Protein AF-A0A3A2ZW40-F1 (afdb_monomer)

Structure (mmCIF, N/CA/C/O backbone):
data_AF-A0A3A2ZW40-F1
#
_entry.id   AF-A0A3A2ZW40-F1
#
loop_
_atom_site.group_PDB
_atom_site.id
_atom_site.type_symbol
_atom_site.label_atom_id
_atom_site.label_alt_id
_atom_site.label_comp_id
_atom_site.label_asym_id
_atom_site.label_entity_id
_atom_site.label_seq_id
_atom_site.pdbx_PDB_ins_code
_atom_site.Cartn_x
_atom_site.Cartn_y
_atom_site.Cartn_z
_atom_site.occupancy
_atom_site.B_iso_or_equiv
_atom_site.auth_seq_id
_atom_site.auth_comp_id
_atom_site.auth_asym_id
_atom_site.auth_atom_id
_atom_site.pdbx_PDB_model_num
ATOM 1 N N . MET A 1 1 ? 59.736 15.607 -14.072 1.00 41.03 1 MET A N 1
ATOM 2 C CA . MET A 1 1 ? 59.940 14.327 -13.360 1.00 41.03 1 MET A CA 1
ATOM 3 C C . MET A 1 1 ? 58.619 13.573 -13.357 1.00 41.03 1 MET A C 1
ATOM 5 O O . MET A 1 1 ? 57.708 13.949 -12.635 1.00 41.03 1 MET A O 1
ATOM 9 N N . HIS A 1 2 ? 58.480 12.599 -14.256 1.00 36.25 2 HIS A N 1
ATOM 10 C CA . HIS A 1 2 ? 57.314 11.717 -14.344 1.00 36.25 2 HIS A CA 1
ATOM 11 C C . HIS A 1 2 ? 57.464 10.541 -13.377 1.00 36.25 2 HIS A C 1
ATOM 13 O O . HIS A 1 2 ? 58.554 9.970 -13.321 1.00 36.25 2 HIS A O 1
ATOM 19 N N . PRO A 1 3 ? 56.380 10.076 -12.740 1.00 45.00 3 PRO A N 1
ATOM 20 C CA . PRO A 1 3 ? 56.275 8.694 -12.322 1.00 45.00 3 PRO A CA 1
ATOM 21 C C . PRO A 1 3 ? 55.362 7.935 -13.291 1.00 45.00 3 PRO A C 1
ATOM 23 O O . PRO A 1 3 ? 54.144 8.107 -13.314 1.00 45.00 3 PRO A O 1
ATOM 26 N N . SER A 1 4 ? 55.991 7.084 -14.100 1.00 37.75 4 SER A N 1
ATOM 27 C CA . SER A 1 4 ? 55.352 5.987 -14.821 1.00 37.75 4 SER A CA 1
ATOM 28 C C . SER A 1 4 ? 54.849 4.945 -13.826 1.00 37.75 4 SER A C 1
ATOM 30 O O . SER A 1 4 ? 55.646 4.365 -13.091 1.00 37.75 4 SER A O 1
ATOM 32 N N . VAL A 1 5 ? 53.551 4.644 -13.850 1.00 39.28 5 VAL A N 1
ATOM 33 C CA . VAL A 1 5 ? 52.989 3.469 -13.175 1.00 39.28 5 VAL A CA 1
ATOM 34 C C . VAL A 1 5 ? 52.477 2.513 -14.247 1.00 39.28 5 VAL A C 1
ATOM 36 O O . VAL A 1 5 ? 51.558 2.822 -15.003 1.00 39.28 5 VAL A O 1
ATOM 39 N N . ARG A 1 6 ? 53.149 1.362 -14.342 1.00 35.66 6 ARG A N 1
ATOM 40 C CA . ARG A 1 6 ? 52.836 0.249 -15.243 1.00 35.66 6 ARG A CA 1
ATOM 41 C C . ARG A 1 6 ? 51.472 -0.345 -14.886 1.00 35.66 6 ARG A C 1
ATOM 43 O O . ARG A 1 6 ? 51.267 -0.787 -13.760 1.00 35.66 6 ARG A O 1
ATOM 50 N N . LEU A 1 7 ? 50.583 -0.422 -15.872 1.00 34.53 7 LEU A N 1
ATOM 51 C CA . LEU A 1 7 ? 49.372 -1.236 -15.822 1.00 34.53 7 LEU A CA 1
ATOM 52 C C . LEU A 1 7 ? 49.741 -2.697 -16.115 1.00 34.53 7 LEU A C 1
ATOM 54 O O . LEU A 1 7 ? 50.130 -3.034 -17.232 1.00 34.53 7 LEU A O 1
ATOM 58 N N . LEU A 1 8 ? 49.616 -3.558 -15.106 1.00 34.00 8 LEU A N 1
ATOM 59 C CA . LEU A 1 8 ? 49.579 -5.011 -15.270 1.00 34.00 8 LEU A CA 1
ATOM 60 C C . LEU A 1 8 ? 48.228 -5.388 -15.891 1.00 34.00 8 LEU A C 1
ATOM 62 O O . LEU A 1 8 ? 47.189 -5.290 -15.240 1.00 34.00 8 LEU A O 1
ATOM 66 N N . ARG A 1 9 ? 48.243 -5.808 -17.160 1.00 32.31 9 ARG A N 1
ATOM 67 C CA . ARG A 1 9 ? 47.135 -6.550 -17.771 1.00 32.31 9 ARG A CA 1
ATOM 68 C C . ARG A 1 9 ? 47.087 -7.936 -17.131 1.00 32.31 9 ARG A C 1
ATOM 70 O O . ARG A 1 9 ? 48.047 -8.691 -17.242 1.00 32.31 9 ARG A O 1
ATOM 77 N N . GLN A 1 10 ? 45.986 -8.251 -16.462 1.00 36.38 10 GLN A N 1
ATOM 78 C CA . GLN A 1 10 ? 45.625 -9.622 -16.120 1.00 36.38 10 GLN A CA 1
ATOM 79 C C . GLN A 1 10 ? 44.611 -10.099 -17.158 1.00 36.38 10 GLN A C 1
ATOM 81 O O . GLN A 1 10 ? 43.457 -9.674 -17.150 1.00 36.38 10 GLN A O 1
ATOM 86 N N . ASP A 1 11 ? 45.073 -10.952 -18.066 1.00 34.53 11 ASP A N 1
ATOM 87 C CA . ASP A 1 11 ? 44.217 -11.754 -18.931 1.00 34.53 11 ASP A CA 1
ATOM 88 C C . ASP A 1 11 ? 43.610 -12.882 -18.083 1.00 34.53 11 ASP A C 1
ATOM 90 O O . ASP A 1 11 ? 44.325 -13.736 -17.559 1.00 34.53 11 ASP A O 1
ATOM 94 N N . LEU A 1 12 ? 42.285 -12.881 -17.923 1.00 35.06 12 LEU A N 1
ATOM 95 C CA . LEU A 1 12 ? 41.530 -13.986 -17.330 1.00 35.06 12 LEU A CA 1
ATOM 96 C C . LEU A 1 12 ? 40.594 -14.574 -18.388 1.00 35.06 12 LEU A C 1
ATOM 98 O O . LEU A 1 12 ? 39.403 -14.277 -18.437 1.00 35.06 12 LEU A O 1
ATOM 102 N N . SER A 1 13 ? 41.155 -15.425 -19.241 1.00 35.44 13 SER A N 1
ATOM 103 C CA . SER A 1 13 ? 40.424 -16.343 -20.112 1.00 35.44 13 SER A CA 1
ATOM 104 C C . SER A 1 13 ? 40.619 -17.772 -19.606 1.00 35.44 13 SER A C 1
ATOM 106 O O . SER A 1 13 ? 41.569 -18.447 -19.979 1.00 35.44 13 SER A O 1
ATOM 108 N N . SER A 1 14 ? 39.725 -18.252 -18.737 1.00 33.75 14 SER A N 1
ATOM 109 C CA . SER A 1 14 ? 39.569 -19.694 -18.494 1.00 33.75 14 SER A CA 1
ATOM 110 C C . SER A 1 14 ? 38.303 -19.986 -17.684 1.00 33.75 14 SER A C 1
ATOM 112 O O . SER A 1 14 ? 38.329 -20.066 -16.458 1.00 33.75 14 SER A O 1
ATOM 114 N N . ILE A 1 15 ? 37.163 -20.123 -18.364 1.00 36.34 15 ILE A N 1
ATOM 115 C CA . ILE A 1 15 ? 35.952 -20.705 -17.772 1.00 36.34 15 ILE A CA 1
ATOM 116 C C . ILE A 1 15 ? 36.026 -22.212 -18.038 1.00 36.34 15 ILE A C 1
ATOM 118 O O . ILE A 1 15 ? 35.633 -22.688 -19.101 1.00 36.34 15 ILE A O 1
ATOM 122 N N . TYR A 1 16 ? 36.585 -22.961 -17.086 1.00 34.81 16 TYR A N 1
ATOM 123 C CA . TYR A 1 16 ? 36.518 -24.423 -17.064 1.00 34.81 16 TYR A CA 1
ATOM 124 C C . TYR A 1 16 ? 35.172 -24.852 -16.472 1.00 34.81 16 TYR A C 1
ATOM 126 O O . TYR A 1 16 ? 34.934 -24.722 -15.273 1.00 34.81 16 TYR A O 1
ATOM 134 N N . PHE A 1 17 ? 34.293 -25.387 -17.316 1.00 35.34 17 PHE A N 1
ATOM 135 C CA . PHE A 1 17 ? 33.107 -26.122 -16.882 1.00 35.34 17 PHE A CA 1
ATOM 136 C C . PHE A 1 17 ? 33.516 -27.544 -16.439 1.00 35.34 17 PHE A C 1
ATOM 138 O O . PHE A 1 17 ? 34.239 -28.218 -17.181 1.00 35.34 17 PHE A O 1
ATOM 145 N N . PRO A 1 18 ? 33.081 -28.039 -15.264 1.00 37.31 18 PRO A N 1
ATOM 146 C CA . PRO A 1 18 ? 33.372 -29.404 -14.838 1.00 37.31 18 PRO A CA 1
ATOM 147 C C . PRO A 1 18 ? 32.591 -30.414 -15.692 1.00 37.31 18 PRO A C 1
ATOM 149 O O . PRO A 1 18 ? 31.374 -30.323 -15.845 1.00 37.31 18 PRO A O 1
ATOM 152 N N . ARG A 1 19 ? 33.321 -31.382 -16.257 1.00 39.56 19 ARG A N 1
ATOM 153 C CA . ARG A 1 19 ? 32.788 -32.478 -17.073 1.00 39.56 19 ARG A CA 1
ATOM 154 C C . ARG A 1 19 ? 31.912 -33.409 -16.231 1.00 39.56 19 ARG A C 1
ATOM 156 O O . ARG A 1 19 ? 32.302 -33.836 -15.146 1.00 39.56 19 ARG A O 1
ATOM 163 N N . SER A 1 20 ? 30.749 -33.735 -16.783 1.00 40.72 20 SER A N 1
ATOM 164 C CA . SER A 1 20 ? 29.784 -34.710 -16.285 1.00 40.72 20 SER A CA 1
ATOM 165 C C . SER A 1 20 ? 30.378 -36.116 -16.150 1.00 40.72 20 SER A C 1
ATOM 167 O O . SER A 1 20 ? 31.214 -36.549 -16.945 1.00 40.72 20 SER A O 1
ATOM 169 N N . SER A 1 21 ? 29.893 -36.824 -15.137 1.00 41.84 21 SER A N 1
ATOM 170 C CA . SER A 1 21 ? 30.204 -38.200 -14.769 1.00 41.84 21 SER A CA 1
ATOM 171 C C . SER A 1 21 ? 30.037 -39.201 -15.918 1.00 41.84 21 SER A C 1
ATOM 173 O O . SER A 1 21 ? 29.043 -39.220 -16.639 1.00 41.84 21 SER A O 1
ATOM 175 N N . ILE A 1 22 ? 31.024 -40.088 -16.036 1.00 38.53 22 ILE A N 1
ATOM 176 C CA . ILE A 1 22 ? 31.015 -41.272 -16.896 1.00 38.53 22 ILE A CA 1
ATOM 177 C C . ILE A 1 22 ? 29.916 -42.222 -16.399 1.00 38.53 22 ILE A C 1
ATOM 179 O O . ILE A 1 22 ? 30.051 -42.853 -15.349 1.00 38.53 22 ILE A O 1
ATOM 183 N N . ALA A 1 23 ? 28.827 -42.335 -17.157 1.00 39.03 23 ALA A N 1
ATOM 184 C CA . ALA A 1 23 ? 27.853 -43.403 -16.987 1.00 39.03 23 ALA A CA 1
ATOM 185 C C . ALA A 1 23 ? 28.506 -44.734 -17.397 1.00 39.03 23 ALA A C 1
ATOM 187 O O . ALA A 1 23 ? 28.838 -44.949 -18.563 1.00 39.03 23 ALA A O 1
ATOM 188 N N . ARG A 1 24 ? 28.710 -45.639 -16.432 1.00 41.88 24 ARG A N 1
ATOM 189 C CA . ARG A 1 24 ? 29.075 -47.034 -16.712 1.00 41.88 24 ARG A CA 1
ATOM 190 C C . ARG A 1 24 ? 27.905 -47.711 -17.423 1.00 41.88 24 ARG A C 1
ATOM 192 O O . ARG A 1 24 ? 26.913 -48.054 -16.788 1.00 41.88 24 ARG A O 1
ATOM 199 N N . GLN A 1 25 ? 28.040 -47.946 -18.723 1.00 43.22 25 GLN A N 1
ATOM 200 C CA . GLN A 1 25 ? 27.204 -48.905 -19.440 1.00 43.22 25 GLN A CA 1
ATOM 201 C C . GLN A 1 25 ? 27.558 -50.319 -18.958 1.00 43.22 25 GLN A C 1
ATOM 203 O O . GLN A 1 25 ? 28.585 -50.884 -19.333 1.00 43.22 25 GLN A O 1
ATOM 208 N N . VAL A 1 26 ? 26.715 -50.886 -18.095 1.00 38.78 26 VAL A N 1
ATOM 209 C CA . VAL A 1 26 ? 26.752 -52.313 -17.762 1.00 38.78 26 VAL A CA 1
ATOM 210 C C . VAL A 1 26 ? 26.036 -53.061 -18.882 1.00 38.78 26 VAL A C 1
ATOM 212 O O . VAL A 1 26 ? 24.848 -52.856 -19.120 1.00 38.78 26 VAL A O 1
ATOM 215 N N . ARG A 1 27 ? 26.778 -53.912 -19.593 1.00 34.31 27 ARG A N 1
ATOM 216 C CA . ARG A 1 27 ? 26.236 -54.816 -20.609 1.00 34.31 27 ARG A CA 1
ATOM 217 C C . ARG A 1 27 ? 25.371 -55.877 -19.920 1.00 34.31 27 ARG A C 1
ATOM 219 O O . ARG A 1 27 ? 25.880 -56.654 -19.116 1.00 34.31 27 ARG A O 1
ATOM 226 N N . TYR A 1 28 ? 24.082 -55.915 -20.244 1.00 36.91 28 TYR A N 1
ATOM 227 C CA . TYR A 1 28 ? 23.180 -57.002 -19.873 1.00 36.91 28 TYR A CA 1
ATOM 228 C C . TYR A 1 28 ? 23.342 -58.137 -20.878 1.00 36.91 28 TYR A C 1
ATOM 230 O O . TYR A 1 28 ? 22.881 -58.016 -22.002 1.00 36.91 28 TYR A O 1
ATOM 238 N N . ASN A 1 29 ? 24.001 -59.220 -20.474 1.00 40.84 29 ASN A N 1
ATOM 239 C CA . ASN A 1 29 ? 23.910 -60.517 -21.141 1.00 40.84 29 ASN A CA 1
ATOM 240 C C . ASN A 1 29 ? 24.104 -61.620 -20.092 1.00 40.84 29 ASN A C 1
ATOM 242 O O . ASN A 1 29 ? 25.195 -62.148 -19.909 1.00 40.84 29 ASN A O 1
ATOM 246 N N . SER A 1 30 ? 23.034 -61.929 -19.359 1.00 38.06 30 SER A N 1
ATOM 247 C CA . SER A 1 30 ? 22.824 -63.232 -18.720 1.00 38.06 30 SER A CA 1
ATOM 248 C C . SER A 1 30 ? 21.333 -63.365 -18.418 1.00 38.06 30 SER A C 1
ATOM 250 O O . SER A 1 30 ? 20.756 -62.444 -17.843 1.00 38.06 30 SER A O 1
ATOM 252 N N . SER A 1 31 ? 20.726 -64.483 -18.799 1.00 53.97 31 SER A N 1
ATOM 253 C CA . SER A 1 31 ? 19.279 -64.748 -18.778 1.00 53.97 31 SER A CA 1
ATOM 254 C C . SER A 1 31 ? 18.607 -64.760 -17.396 1.00 53.97 31 SER A C 1
ATOM 256 O O . SER A 1 31 ? 17.384 -64.777 -17.338 1.00 53.97 31 SER A O 1
ATOM 258 N N . ASP A 1 32 ? 19.363 -64.671 -16.299 1.00 56.59 32 ASP A N 1
ATOM 259 C CA . ASP A 1 32 ? 18.822 -64.624 -14.935 1.00 56.59 32 ASP A CA 1
ATOM 260 C C . ASP A 1 32 ? 18.970 -63.229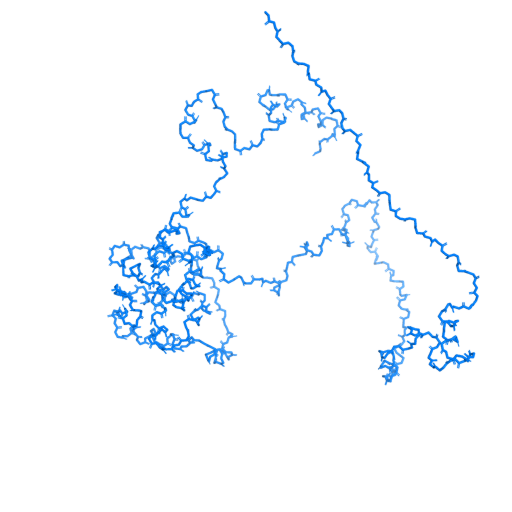 -14.309 1.00 56.59 32 ASP A C 1
ATOM 262 O O . ASP A 1 32 ? 20.085 -62.755 -14.054 1.00 56.59 32 ASP A O 1
ATOM 266 N N . LYS A 1 33 ? 17.833 -62.578 -14.026 1.00 68.69 33 LYS A N 1
ATOM 267 C CA . LYS A 1 33 ? 17.758 -61.232 -13.435 1.00 68.69 33 LYS A CA 1
ATOM 268 C C . LYS A 1 33 ? 18.340 -61.240 -12.012 1.00 68.69 33 LYS A C 1
ATOM 270 O O . LYS A 1 33 ? 18.032 -62.111 -11.203 1.00 68.69 33 LYS A O 1
ATOM 275 N N . PHE A 1 34 ? 19.162 -60.240 -11.679 1.00 70.56 34 PHE A N 1
ATOM 276 C CA . PHE A 1 34 ? 19.804 -60.070 -10.361 1.00 70.56 34 PHE A CA 1
ATOM 277 C C . PHE A 1 34 ? 18.825 -60.201 -9.176 1.00 70.56 34 PHE A C 1
ATOM 279 O O . PHE A 1 34 ? 19.172 -60.780 -8.145 1.00 70.56 34 PHE A O 1
ATOM 286 N N . SER A 1 35 ? 17.588 -59.731 -9.351 1.00 70.81 35 SER A N 1
ATOM 287 C CA . SER A 1 35 ? 16.503 -59.842 -8.372 1.00 70.81 35 SER A CA 1
ATOM 288 C C . SER A 1 35 ? 16.163 -61.289 -7.999 1.00 70.81 35 SER A C 1
ATOM 290 O O . SER A 1 35 ? 15.940 -61.568 -6.823 1.00 70.81 35 SER A O 1
ATOM 292 N N . GLU A 1 36 ? 16.191 -62.233 -8.945 1.00 73.69 36 GLU A N 1
ATOM 293 C CA . GLU A 1 36 ? 15.908 -63.645 -8.661 1.00 73.69 36 GLU A CA 1
ATOM 294 C C . GLU A 1 36 ? 17.045 -64.315 -7.883 1.00 73.69 36 GLU A C 1
ATOM 296 O O . GLU A 1 36 ? 16.785 -65.078 -6.952 1.00 73.69 36 GLU A O 1
ATOM 301 N N . ARG A 1 37 ? 18.308 -63.977 -8.186 1.00 75.88 37 ARG A N 1
ATOM 302 C CA . ARG A 1 37 ? 19.468 -64.516 -7.450 1.00 75.88 37 ARG A CA 1
ATOM 303 C C . ARG A 1 37 ? 19.464 -64.078 -5.990 1.00 75.88 37 ARG A C 1
ATOM 305 O O . ARG A 1 37 ? 19.679 -64.899 -5.102 1.00 75.88 37 ARG A O 1
ATOM 312 N N . VAL A 1 38 ? 19.201 -62.794 -5.736 1.00 75.69 38 VAL A N 1
ATOM 313 C CA . VAL A 1 38 ? 19.087 -62.267 -4.367 1.00 75.69 38 VAL A CA 1
ATOM 314 C C . VAL A 1 38 ? 17.931 -62.942 -3.636 1.00 75.69 38 VAL A C 1
ATOM 316 O O . VAL A 1 38 ? 18.069 -63.314 -2.475 1.00 75.69 38 VAL A O 1
ATOM 319 N N . ARG A 1 39 ? 16.813 -63.173 -4.324 1.00 76.00 39 ARG A N 1
ATOM 320 C CA . ARG A 1 39 ? 15.625 -63.775 -3.729 1.00 76.00 39 ARG A CA 1
ATOM 321 C C . ARG A 1 39 ? 15.795 -65.255 -3.378 1.00 76.00 39 ARG A C 1
ATOM 323 O O . ARG A 1 39 ? 15.426 -65.637 -2.271 1.00 76.00 39 ARG A O 1
ATOM 330 N N . ARG A 1 40 ? 16.386 -66.070 -4.260 1.00 82.69 40 ARG A N 1
ATOM 331 C CA . ARG A 1 40 ? 16.739 -67.470 -3.944 1.00 82.69 40 ARG A CA 1
ATOM 332 C C . ARG A 1 40 ? 17.701 -67.534 -2.762 1.00 82.69 40 ARG A C 1
ATOM 334 O O . ARG A 1 40 ? 17.542 -68.364 -1.878 1.00 82.69 40 ARG A O 1
ATOM 341 N N . ARG A 1 41 ? 18.653 -66.595 -2.697 1.00 80.00 41 ARG A N 1
ATOM 342 C CA . ARG A 1 41 ? 19.614 -66.502 -1.592 1.00 80.00 41 ARG A CA 1
ATOM 343 C C . ARG A 1 41 ? 18.970 -66.102 -0.263 1.00 80.00 41 ARG A C 1
ATOM 345 O O . ARG A 1 41 ? 19.388 -66.609 0.768 1.00 80.00 41 ARG A O 1
ATOM 352 N N . LEU A 1 42 ? 17.970 -65.220 -0.283 1.00 78.75 42 LEU A N 1
ATOM 353 C CA . LEU A 1 42 ? 17.258 -64.783 0.922 1.00 78.75 42 LEU A CA 1
ATOM 354 C C . LEU A 1 42 ? 16.379 -65.896 1.515 1.00 78.75 42 LEU A C 1
ATOM 356 O O . LEU A 1 42 ? 16.251 -65.995 2.729 1.00 78.75 42 LEU A O 1
ATOM 360 N N . TRP A 1 43 ? 15.784 -66.724 0.652 1.00 74.38 43 TRP A N 1
ATOM 361 C CA . TRP A 1 43 ? 14.843 -67.784 1.037 1.00 74.38 43 TRP A CA 1
ATOM 362 C C . TRP A 1 43 ? 15.441 -69.196 1.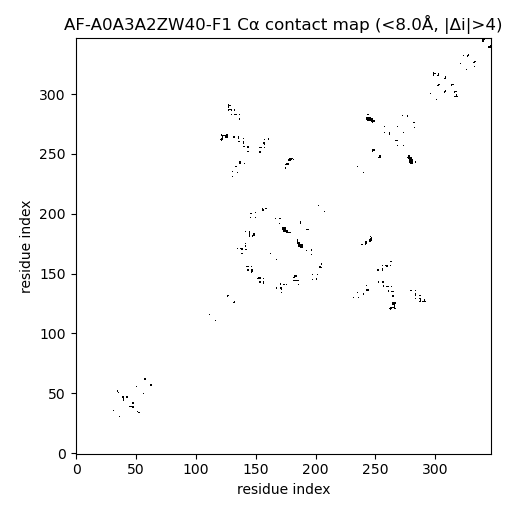040 1.00 74.38 43 TRP A C 1
ATOM 364 O O . TRP A 1 43 ? 14.741 -70.147 1.377 1.00 74.38 43 TRP A O 1
ATOM 374 N N . GLY A 1 44 ? 16.701 -69.355 0.632 1.00 75.88 44 GLY A N 1
ATOM 375 C CA . GLY A 1 44 ? 17.411 -70.639 0.608 1.00 75.88 44 GLY A CA 1
ATOM 376 C C . GLY A 1 44 ? 16.787 -71.715 -0.290 1.00 75.88 44 GLY A C 1
ATOM 377 O O . GLY A 1 44 ? 17.118 -72.886 -0.144 1.00 75.88 44 GLY A O 1
ATOM 378 N N . THR A 1 45 ? 15.876 -71.342 -1.191 1.00 77.44 45 THR A N 1
ATOM 379 C CA . THR A 1 45 ? 15.107 -72.253 -2.053 1.00 77.44 45 THR A CA 1
ATOM 380 C C . THR A 1 45 ? 15.083 -71.730 -3.487 1.00 77.44 45 THR A C 1
ATOM 382 O O . THR A 1 45 ? 15.080 -70.517 -3.714 1.00 77.44 45 THR A O 1
ATOM 385 N N . ASP A 1 46 ? 15.054 -72.635 -4.471 1.00 73.62 46 ASP A N 1
ATOM 386 C CA . ASP A 1 46 ? 15.061 -72.263 -5.895 1.00 73.62 46 ASP A CA 1
ATOM 387 C C . ASP A 1 46 ? 13.751 -71.605 -6.357 1.00 73.62 46 ASP A C 1
ATOM 389 O O . ASP A 1 46 ? 13.756 -70.802 -7.296 1.00 73.62 46 ASP A O 1
ATOM 393 N N . ASN A 1 47 ? 12.652 -71.875 -5.643 1.00 76.81 47 ASN A N 1
ATOM 394 C CA . ASN A 1 47 ? 11.334 -71.275 -5.850 1.00 76.81 47 ASN A CA 1
ATOM 395 C C . ASN A 1 47 ? 10.872 -70.516 -4.588 1.00 76.81 47 ASN A C 1
ATOM 397 O O . ASN A 1 47 ? 10.059 -71.019 -3.811 1.00 76.81 47 ASN A O 1
ATOM 401 N N . PRO A 1 48 ? 11.392 -69.298 -4.356 1.00 75.44 48 PRO A N 1
ATOM 402 C CA . PRO A 1 48 ? 11.005 -68.485 -3.208 1.00 75.44 48 PRO A CA 1
ATOM 403 C C . PRO A 1 48 ? 9.523 -68.070 -3.281 1.00 75.44 48 PRO A C 1
ATOM 405 O O . PRO A 1 48 ? 9.058 -67.709 -4.366 1.00 75.44 48 PRO A O 1
ATOM 408 N N . PRO A 1 49 ? 8.781 -68.021 -2.160 1.00 70.94 49 PRO A N 1
ATOM 409 C CA . PRO A 1 49 ? 7.369 -67.627 -2.150 1.00 70.94 49 PRO A CA 1
ATOM 410 C C . PRO A 1 49 ? 7.166 -66.163 -2.595 1.00 70.94 49 PRO A C 1
ATOM 412 O O . PRO A 1 49 ? 7.993 -65.298 -2.306 1.00 70.94 49 PRO A O 1
ATOM 415 N N . GLY A 1 50 ? 6.077 -65.887 -3.327 1.00 65.75 50 GLY A N 1
ATOM 416 C CA . GLY A 1 50 ? 5.714 -64.557 -3.854 1.00 65.75 50 GLY A CA 1
ATOM 417 C C . GLY A 1 50 ? 5.836 -64.416 -5.381 1.00 65.75 50 GLY A C 1
ATOM 418 O O . GLY A 1 50 ? 6.253 -65.336 -6.082 1.00 65.75 50 GLY A O 1
ATOM 419 N N . LEU A 1 51 ? 5.513 -63.249 -5.936 1.00 68.06 51 LEU A N 1
ATOM 420 C CA . LEU A 1 51 ? 5.551 -63.020 -7.386 1.00 68.06 51 LEU A CA 1
ATOM 421 C C . LEU A 1 51 ? 6.975 -62.730 -7.882 1.00 68.06 51 LEU A C 1
ATOM 423 O O . LEU A 1 51 ? 7.627 -61.890 -7.274 1.00 68.06 51 LEU A O 1
ATOM 427 N N . LYS A 1 52 ? 7.470 -63.402 -8.938 1.00 67.62 52 LYS A N 1
ATOM 428 C CA . LYS A 1 52 ? 8.885 -63.355 -9.400 1.00 67.62 52 LYS A CA 1
ATOM 429 C C . LYS A 1 52 ? 9.475 -61.944 -9.543 1.00 67.62 52 LYS A C 1
ATOM 431 O O . LYS A 1 52 ? 10.657 -61.758 -9.262 1.00 67.62 52 LYS A O 1
ATOM 436 N N . ASP A 1 53 ? 8.654 -60.957 -9.889 1.00 67.69 53 ASP A N 1
ATOM 437 C CA . ASP A 1 53 ? 9.031 -59.547 -9.930 1.00 67.69 53 ASP A CA 1
ATOM 438 C C . ASP A 1 53 ? 8.235 -58.748 -8.875 1.00 67.69 53 ASP A C 1
ATOM 440 O O . ASP A 1 53 ? 7.004 -58.715 -8.958 1.00 67.69 53 ASP A O 1
ATOM 444 N N . PRO A 1 54 ? 8.887 -58.107 -7.885 1.00 59.28 54 PRO A N 1
ATOM 445 C CA . PRO A 1 54 ? 8.201 -57.299 -6.874 1.00 59.28 54 PRO A CA 1
ATOM 446 C C . PRO A 1 54 ? 7.513 -56.045 -7.441 1.00 59.28 54 PRO A C 1
ATOM 448 O O . PRO A 1 54 ? 6.701 -55.448 -6.738 1.00 59.28 54 PRO A O 1
ATOM 451 N N . TYR A 1 55 ? 7.789 -55.666 -8.694 1.00 57.25 55 TYR A N 1
ATOM 452 C CA . TYR A 1 55 ? 7.132 -54.550 -9.385 1.00 57.25 55 TYR A CA 1
ATOM 453 C C . TYR A 1 55 ? 6.406 -54.965 -10.673 1.00 57.25 55 TYR A C 1
ATOM 455 O O . TYR A 1 55 ? 5.731 -54.140 -11.278 1.00 57.25 55 TYR A O 1
ATOM 463 N N . GLY A 1 56 ? 6.523 -56.229 -11.088 1.00 57.62 56 GLY A N 1
ATOM 464 C CA . GLY A 1 56 ? 5.963 -56.749 -12.344 1.00 57.62 56 GLY A CA 1
ATOM 465 C C . GLY A 1 56 ? 4.675 -57.557 -12.178 1.00 57.62 56 GLY A C 1
ATOM 466 O O . GLY A 1 56 ? 4.342 -58.365 -13.041 1.00 57.62 56 GLY A O 1
ATOM 467 N N . GLY A 1 57 ? 3.984 -57.409 -11.050 1.00 61.47 57 GLY A N 1
ATOM 468 C CA . GLY A 1 57 ? 2.672 -58.011 -10.834 1.00 61.47 57 GLY A CA 1
ATOM 469 C C . GLY A 1 57 ? 1.537 -57.102 -11.212 1.00 61.47 57 GLY A C 1
ATOM 470 O O . GLY A 1 57 ? 1.675 -55.888 -11.091 1.00 61.47 57 GLY A O 1
ATOM 471 N N . GLN A 1 58 ? 0.401 -57.708 -11.567 1.00 60.72 58 GLN A N 1
ATOM 472 C CA . GLN A 1 58 ? -0.835 -56.961 -11.737 1.00 60.72 58 GLN A CA 1
ATOM 473 C C . GLN A 1 58 ? -1.089 -56.115 -10.492 1.00 60.72 58 GLN A C 1
ATOM 475 O O . GLN A 1 58 ? -1.294 -56.643 -9.388 1.00 60.72 58 GLN A O 1
ATOM 480 N N . GLY A 1 59 ? -1.004 -54.798 -10.669 1.00 59.16 59 GLY A N 1
ATOM 481 C CA . GLY A 1 59 ? -1.149 -53.844 -9.582 1.00 59.16 59 GLY A CA 1
ATOM 482 C C . GLY A 1 59 ? -2.529 -53.976 -8.942 1.00 59.16 59 GLY A C 1
ATOM 483 O O . GLY A 1 59 ? -3.484 -54.448 -9.560 1.00 59.16 59 GLY A O 1
ATOM 484 N N . VAL A 1 60 ? -2.680 -53.517 -7.699 1.00 60.62 60 VAL A N 1
ATOM 485 C CA . VAL A 1 60 ? -3.995 -53.476 -7.024 1.00 60.62 60 VAL A CA 1
ATOM 486 C C . VAL A 1 60 ? -5.040 -52.735 -7.877 1.00 60.62 60 VAL A C 1
ATOM 488 O O . VAL A 1 60 ? -6.215 -53.090 -7.848 1.00 60.62 60 VAL A O 1
ATOM 491 N N . LEU A 1 61 ? -4.606 -51.759 -8.685 1.00 57.81 61 LEU A N 1
ATOM 492 C CA . LEU A 1 61 ? -5.429 -51.073 -9.686 1.00 57.81 61 LEU A CA 1
ATOM 493 C C . LEU A 1 61 ? -5.914 -52.005 -10.809 1.00 57.81 61 LEU A C 1
ATOM 495 O O . LEU A 1 61 ? -7.098 -52.024 -11.123 1.00 57.81 61 LEU A O 1
ATOM 499 N N . GLU A 1 62 ? -5.018 -52.814 -11.366 1.00 61.22 62 GLU A N 1
ATOM 500 C CA . GLU A 1 62 ? -5.286 -53.727 -12.482 1.00 61.22 62 GLU A CA 1
ATOM 501 C C . GLU A 1 62 ? -6.244 -54.856 -12.068 1.00 61.22 62 GLU A C 1
ATOM 503 O O . GLU A 1 62 ? -7.159 -55.223 -12.805 1.00 61.22 62 GLU A O 1
ATOM 508 N N . ARG A 1 63 ? -6.129 -55.329 -10.818 1.00 64.06 63 ARG A N 1
ATOM 509 C CA . ARG A 1 63 ? -7.077 -56.284 -10.216 1.00 64.06 63 ARG A CA 1
ATOM 510 C C . ARG A 1 63 ? -8.464 -55.673 -9.973 1.00 64.06 63 ARG A C 1
ATOM 512 O O . ARG A 1 63 ? -9.475 -56.367 -10.000 1.00 64.06 63 ARG A O 1
ATOM 519 N N . ARG A 1 64 ? -8.518 -54.361 -9.730 1.00 61.38 64 ARG A N 1
ATOM 520 C CA . ARG A 1 64 ? -9.767 -53.610 -9.533 1.00 61.38 64 ARG A CA 1
ATOM 521 C C . ARG A 1 64 ? -10.467 -53.295 -10.857 1.00 61.38 64 ARG A C 1
ATOM 523 O O . ARG A 1 64 ? -11.680 -53.104 -10.860 1.00 61.38 64 ARG A O 1
ATOM 530 N N . TRP A 1 65 ? -9.718 -53.260 -11.957 1.00 55.53 65 TRP A N 1
ATOM 531 C CA . TRP A 1 65 ? -10.249 -53.073 -13.307 1.00 55.53 65 TRP A CA 1
ATOM 532 C C . TRP A 1 65 ? -10.649 -54.382 -13.989 1.00 55.53 65 TRP A C 1
ATOM 534 O O . TRP A 1 65 ? -11.665 -54.394 -14.667 1.00 55.53 65 TRP A O 1
ATOM 544 N N . SER A 1 66 ? -9.962 -55.494 -13.720 1.00 57.88 66 SER A N 1
ATOM 545 C CA . SER A 1 66 ? -10.347 -56.829 -14.221 1.00 57.88 66 SER A CA 1
ATOM 546 C C . SER A 1 66 ? -11.610 -57.411 -13.567 1.00 57.88 66 SER A C 1
ATOM 548 O O . SER A 1 66 ? -12.242 -58.293 -14.136 1.00 57.88 66 SER A O 1
ATOM 550 N N . GLY A 1 67 ? -12.002 -56.917 -12.385 1.00 51.28 67 GLY A N 1
ATOM 551 C CA . GLY A 1 67 ? -13.254 -57.286 -11.708 1.00 51.28 67 GLY A CA 1
ATOM 552 C C . GLY A 1 67 ? -14.476 -56.452 -12.112 1.00 51.28 67 GLY A C 1
ATOM 553 O O . GLY A 1 67 ? -15.584 -56.740 -11.659 1.00 51.28 67 GLY A O 1
ATOM 554 N N . ARG A 1 68 ? -14.304 -55.414 -12.944 1.00 46.09 68 ARG A N 1
ATOM 555 C CA . ARG A 1 68 ? -15.430 -54.811 -13.660 1.00 46.09 68 ARG A CA 1
ATOM 556 C C . ARG A 1 68 ? -15.694 -55.709 -14.854 1.00 46.09 68 ARG A C 1
ATOM 558 O O . ARG A 1 68 ? -14.826 -55.850 -15.706 1.00 46.09 68 ARG A O 1
ATOM 565 N N . GLN A 1 69 ? -16.870 -56.333 -14.851 1.00 43.88 69 GLN A N 1
ATOM 566 C CA . GLN A 1 69 ? -17.442 -56.999 -16.015 1.00 43.88 69 GLN A CA 1
ATOM 567 C C . GLN A 1 69 ? -17.091 -56.202 -17.268 1.00 43.88 69 GLN A C 1
ATOM 569 O O . GLN A 1 69 ? -17.259 -54.978 -17.281 1.00 43.88 69 GLN A O 1
ATOM 574 N N . GLN A 1 70 ? -16.560 -56.924 -18.256 1.00 38.88 70 GLN A N 1
ATOM 575 C CA . GLN A 1 70 ? -16.439 -56.469 -19.631 1.00 38.88 70 GLN A CA 1
ATOM 576 C C . GLN A 1 70 ? -17.675 -55.618 -19.951 1.00 38.88 70 GLN A C 1
ATOM 578 O O . GLN A 1 70 ? -18.792 -56.135 -19.845 1.00 38.88 70 GLN A O 1
ATOM 583 N N . PRO A 1 71 ? -17.523 -54.325 -20.286 1.00 40.31 71 PRO A N 1
ATOM 584 C CA . PRO A 1 71 ? -18.495 -53.737 -21.183 1.00 40.31 71 PRO A CA 1
ATOM 585 C C . PRO A 1 71 ? -18.514 -54.676 -22.388 1.00 40.31 71 PRO A C 1
ATOM 587 O O . PRO A 1 71 ? -17.441 -55.082 -22.848 1.00 40.31 71 PRO A O 1
ATOM 590 N N . GLU A 1 72 ? -19.712 -55.087 -22.806 1.00 41.91 72 GLU A N 1
ATOM 591 C CA . GLU A 1 72 ? -19.945 -55.693 -24.117 1.00 41.91 72 GLU A CA 1
ATOM 592 C C . GLU A 1 72 ? -18.974 -55.076 -25.109 1.00 41.91 72 GLU A C 1
ATOM 594 O O . GLU A 1 72 ? -18.815 -53.855 -25.072 1.00 41.91 72 GLU A O 1
ATOM 599 N N . GLU A 1 73 ? -18.294 -55.928 -25.877 1.00 39.31 73 GLU A N 1
ATOM 600 C CA . GLU A 1 73 ? -17.383 -55.576 -26.960 1.00 39.31 73 GLU A CA 1
ATOM 601 C C . GLU A 1 73 ? -17.902 -54.322 -27.671 1.00 39.31 73 GLU A C 1
ATOM 603 O O . GLU A 1 73 ? -18.709 -54.381 -28.594 1.00 39.31 73 GLU A O 1
ATOM 608 N N . ALA A 1 74 ? -17.460 -53.157 -27.195 1.00 39.22 74 ALA A N 1
ATOM 609 C CA . ALA A 1 74 ? -17.392 -51.986 -28.019 1.00 39.22 74 ALA A CA 1
ATOM 610 C C . ALA A 1 74 ? -16.330 -52.425 -28.997 1.00 39.22 74 ALA A C 1
ATOM 612 O O . ALA A 1 74 ? -15.165 -52.542 -28.609 1.00 39.22 74 ALA A O 1
ATOM 613 N N . GLU A 1 75 ? -16.787 -52.818 -30.185 1.00 41.22 75 GLU A N 1
ATOM 614 C CA . GLU A 1 75 ? -15.968 -52.901 -31.373 1.00 41.22 75 GLU A CA 1
ATOM 615 C C . GLU A 1 75 ? -14.911 -51.810 -31.210 1.00 41.22 75 GLU A C 1
ATOM 617 O O . GLU A 1 75 ? -15.227 -50.614 -31.204 1.00 41.22 75 GLU A O 1
ATOM 622 N N . GLU A 1 76 ? -13.663 -52.219 -30.962 1.00 38.28 76 GLU A N 1
ATOM 623 C CA . GLU A 1 76 ? -12.529 -51.405 -31.347 1.00 38.28 76 GLU A CA 1
ATOM 624 C C . GLU A 1 76 ? -12.685 -51.332 -32.862 1.00 38.28 76 GLU A C 1
ATOM 626 O O . GLU A 1 76 ? -12.152 -52.136 -33.621 1.00 38.28 76 GLU A O 1
ATOM 631 N N . ALA A 1 77 ? -13.555 -50.417 -33.296 1.00 40.50 77 ALA A N 1
ATOM 632 C CA . ALA A 1 77 ? -13.426 -49.793 -34.571 1.00 40.50 77 ALA A CA 1
ATOM 633 C C . ALA A 1 77 ? -12.014 -49.239 -34.503 1.00 40.50 77 ALA A C 1
ATOM 635 O O . ALA A 1 77 ? -11.759 -48.219 -33.853 1.00 40.50 77 ALA A O 1
ATOM 636 N N . ASP A 1 78 ? -11.094 -49.981 -35.113 1.00 42.75 78 ASP A N 1
ATOM 637 C CA . ASP A 1 78 ? -9.965 -49.423 -35.819 1.00 42.75 78 ASP A CA 1
ATOM 638 C C . ASP A 1 78 ? -10.537 -48.271 -36.649 1.00 42.75 78 ASP A C 1
ATOM 640 O O . ASP A 1 78 ? -10.898 -48.397 -37.816 1.00 42.75 78 ASP A O 1
ATOM 644 N N . HIS A 1 79 ? -10.679 -47.114 -36.010 1.00 45.56 79 HIS A N 1
ATOM 645 C CA . HIS A 1 79 ? -10.841 -45.845 -36.671 1.00 45.56 79 HIS A CA 1
ATOM 646 C C . HIS A 1 79 ? -9.454 -45.413 -37.165 1.00 45.56 79 HIS A C 1
ATOM 648 O O . HIS A 1 79 ? -9.079 -44.255 -37.029 1.00 45.56 79 HIS A O 1
ATOM 654 N N . ASP A 1 80 ? -8.750 -46.320 -37.850 1.00 44.72 80 ASP A N 1
ATOM 655 C CA . ASP A 1 80 ? -8.023 -45.978 -39.070 1.00 44.72 80 ASP A CA 1
ATOM 656 C C . ASP A 1 80 ? -9.078 -45.707 -40.158 1.00 44.72 80 ASP A C 1
ATOM 658 O O . ASP A 1 80 ? -9.132 -46.319 -41.222 1.00 44.72 80 ASP A O 1
ATOM 662 N N . VAL A 1 81 ? -9.992 -44.775 -39.866 1.00 49.81 81 VAL A N 1
ATOM 663 C CA . VAL A 1 81 ? -10.680 -44.076 -40.932 1.00 49.81 81 VAL A CA 1
ATOM 664 C C . VAL A 1 81 ? -9.595 -43.158 -41.453 1.00 49.81 81 VAL A C 1
ATOM 666 O O . VAL A 1 81 ? -9.294 -42.140 -40.827 1.00 49.81 81 VAL A O 1
ATOM 669 N N . ASP A 1 82 ? -8.973 -43.542 -42.564 1.00 52.22 82 ASP A N 1
ATOM 670 C CA . ASP A 1 82 ? -8.311 -42.601 -43.454 1.00 52.22 82 ASP A CA 1
ATOM 671 C C . ASP A 1 82 ? -9.373 -41.561 -43.833 1.00 52.22 82 ASP A C 1
ATOM 673 O O . ASP A 1 82 ? -10.095 -41.691 -44.824 1.00 52.22 82 ASP A O 1
ATOM 677 N N . ILE A 1 83 ? -9.557 -40.559 -42.968 1.00 63.03 83 ILE A N 1
ATOM 678 C CA . ILE A 1 83 ? -10.393 -39.401 -43.232 1.00 63.03 83 ILE A CA 1
ATOM 679 C C . ILE A 1 83 ? -9.661 -38.702 -44.364 1.00 63.03 83 ILE A C 1
ATOM 681 O O . ILE A 1 83 ? -8.701 -37.963 -44.134 1.00 63.03 83 ILE A O 1
ATOM 685 N 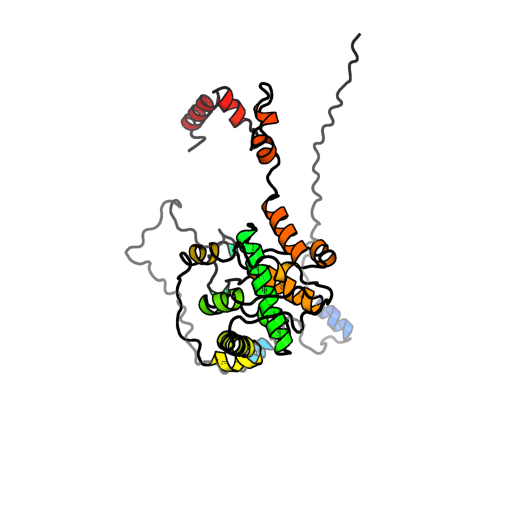N . ALA A 1 84 ? -10.077 -39.008 -45.594 1.00 69.12 84 ALA A N 1
ATOM 686 C CA . ALA A 1 84 ? -9.618 -38.298 -46.767 1.00 69.12 84 ALA A CA 1
ATOM 687 C C . ALA A 1 84 ? -9.766 -36.802 -46.458 1.00 69.12 84 ALA A C 1
ATOM 689 O O . ALA A 1 84 ? -10.839 -36.387 -45.993 1.00 69.12 84 ALA A O 1
ATOM 690 N N . PRO A 1 85 ? -8.694 -36.005 -46.612 1.00 72.06 85 PRO A N 1
ATOM 691 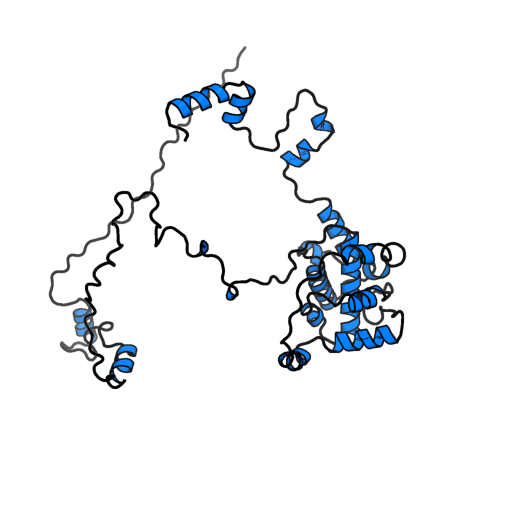C CA . PRO A 1 85 ? -8.776 -34.589 -46.321 1.00 72.06 85 PRO A CA 1
ATOM 692 C C . PRO A 1 85 ? -9.933 -33.995 -47.136 1.00 72.06 85 PRO A C 1
ATOM 694 O O . PRO A 1 85 ? -10.180 -34.444 -48.259 1.00 72.06 85 PRO A O 1
ATOM 697 N N . PRO A 1 86 ? -10.678 -33.030 -46.570 1.00 78.94 86 PRO A N 1
ATOM 698 C CA . PRO A 1 86 ? -11.782 -32.399 -47.283 1.00 78.94 86 PRO A CA 1
ATOM 699 C C . PRO A 1 86 ? -11.297 -31.884 -48.645 1.00 78.94 86 PRO A C 1
ATOM 701 O O . PRO A 1 86 ? -10.146 -31.461 -48.757 1.00 78.94 86 PRO A O 1
ATOM 704 N N . GLU A 1 87 ? -12.161 -31.899 -49.666 1.00 78.25 87 GLU A N 1
ATOM 705 C CA . GLU A 1 87 ? -11.797 -31.548 -51.055 1.00 78.25 87 GLU A CA 1
ATOM 706 C C . GLU A 1 87 ? -11.151 -30.147 -51.187 1.00 78.25 87 GLU A C 1
ATOM 708 O O . GLU A 1 87 ? -10.387 -29.903 -52.119 1.00 78.25 87 GLU A O 1
ATOM 713 N N . ASP A 1 88 ? -11.377 -29.262 -50.208 1.00 86.06 88 ASP A N 1
ATOM 714 C CA . ASP A 1 88 ? -10.831 -27.900 -50.128 1.00 86.06 88 ASP A CA 1
ATOM 715 C C . ASP A 1 88 ? -9.467 -27.788 -49.404 1.00 86.06 88 ASP A C 1
ATOM 717 O O . ASP A 1 88 ? -8.951 -26.684 -49.198 1.00 86.06 88 ASP A O 1
ATOM 721 N N . TYR A 1 89 ? -8.869 -28.899 -48.962 1.00 84.75 89 TYR A N 1
ATOM 722 C CA . TYR A 1 89 ? -7.568 -28.881 -48.293 1.00 84.75 89 TYR A CA 1
ATOM 723 C C . TYR A 1 89 ? -6.435 -28.610 -49.292 1.00 84.75 89 TYR A C 1
ATOM 725 O O . TYR A 1 89 ? -6.189 -29.387 -50.213 1.00 84.75 89 TYR A O 1
ATOM 733 N N . VAL A 1 90 ? -5.692 -27.523 -49.069 1.00 86.56 90 VAL A N 1
ATOM 734 C CA . VAL A 1 90 ? -4.501 -27.179 -49.855 1.00 86.56 90 VAL A CA 1
ATOM 735 C C . VAL A 1 90 ? -3.264 -27.264 -48.971 1.00 86.56 90 VAL A C 1
ATOM 737 O O . VAL A 1 90 ? -3.147 -26.556 -47.969 1.00 86.56 90 VAL A O 1
ATOM 740 N N . GLU A 1 91 ? -2.315 -28.109 -49.367 1.00 88.12 91 GLU A N 1
ATOM 741 C CA . GLU A 1 91 ? -1.035 -28.257 -48.677 1.00 88.12 91 GLU A CA 1
ATOM 742 C C . GLU A 1 91 ? -0.215 -26.957 -48.703 1.00 88.12 91 GLU A C 1
ATOM 744 O O . GLU A 1 91 ? -0.094 -26.268 -49.723 1.00 88.12 91 GLU A O 1
ATOM 749 N N . ALA A 1 92 ? 0.398 -26.624 -47.567 1.00 88.56 92 ALA A N 1
ATOM 750 C CA . ALA A 1 92 ? 1.246 -25.448 -47.447 1.00 88.56 92 ALA A CA 1
ATOM 751 C C . ALA A 1 92 ? 2.616 -25.658 -48.112 1.00 88.56 92 ALA A C 1
ATOM 753 O O . ALA A 1 92 ? 3.336 -26.602 -47.797 1.00 88.56 92 ALA A O 1
ATOM 754 N N . LYS A 1 93 ? 3.016 -24.722 -48.984 1.00 90.56 93 LYS A N 1
ATOM 755 C CA . LYS A 1 93 ? 4.326 -24.748 -49.667 1.00 90.56 93 LYS A CA 1
ATOM 756 C C . LYS A 1 93 ? 5.461 -24.134 -48.845 1.00 90.56 93 LYS A C 1
ATOM 758 O O . LYS A 1 93 ? 6.622 -24.485 -49.034 1.00 90.56 93 LYS A O 1
ATOM 763 N N . THR A 1 94 ? 5.137 -23.205 -47.951 1.00 91.75 94 THR A N 1
ATOM 764 C CA . THR A 1 94 ? 6.075 -22.543 -47.040 1.00 91.75 94 THR A CA 1
ATOM 765 C C . THR A 1 94 ? 5.523 -22.607 -45.627 1.00 91.75 94 THR A C 1
ATOM 767 O O . THR A 1 94 ? 4.315 -22.660 -45.427 1.00 91.75 94 THR A O 1
ATOM 770 N N . TRP A 1 95 ? 6.409 -22.610 -44.633 1.00 84.31 95 TRP A N 1
ATOM 771 C CA . TRP A 1 95 ? 6.022 -22.580 -43.220 1.00 84.31 95 TRP A CA 1
ATOM 772 C C . TRP A 1 95 ? 5.584 -21.176 -42.760 1.00 84.31 95 TRP A C 1
ATOM 774 O O . TRP A 1 95 ? 5.021 -21.031 -41.671 1.00 84.31 95 TRP A O 1
ATOM 784 N N . ASP A 1 96 ? 5.856 -20.147 -43.568 1.00 86.94 96 ASP A N 1
ATOM 785 C CA . ASP A 1 96 ? 5.490 -18.759 -43.297 1.00 86.94 96 ASP A CA 1
ATOM 786 C C . ASP A 1 96 ? 3.968 -18.600 -43.220 1.00 86.94 96 ASP A C 1
ATOM 788 O O . ASP A 1 96 ? 3.241 -18.922 -44.156 1.00 86.94 96 ASP A O 1
ATOM 792 N N . GLY A 1 97 ? 3.485 -18.091 -42.085 1.00 85.56 97 GLY A N 1
ATOM 793 C CA . GLY A 1 97 ? 2.059 -17.864 -41.842 1.00 85.56 97 GLY A CA 1
ATOM 794 C C . GLY A 1 97 ? 1.287 -19.066 -41.287 1.00 85.56 97 GLY A C 1
ATOM 795 O O . GLY A 1 97 ? 0.116 -18.905 -40.949 1.00 85.56 97 GLY A O 1
ATOM 796 N N . LEU A 1 98 ? 1.910 -20.241 -41.119 1.00 88.56 98 LEU A N 1
ATOM 797 C CA . LEU A 1 98 ? 1.232 -21.378 -40.491 1.00 88.56 98 LEU A CA 1
ATOM 798 C C . LEU A 1 98 ? 1.099 -21.173 -38.983 1.00 88.56 98 LEU A C 1
ATOM 800 O O . LEU A 1 98 ? 2.060 -20.823 -38.287 1.00 88.56 98 LEU A O 1
ATOM 804 N N . GLN A 1 99 ? -0.097 -21.459 -38.463 1.00 84.44 99 GLN A N 1
ATOM 805 C CA . GLN A 1 99 ? -0.332 -21.475 -37.027 1.00 84.44 99 GLN A CA 1
ATOM 806 C C . GLN A 1 99 ? 0.507 -22.587 -36.400 1.00 84.44 99 GLN A C 1
ATOM 808 O O . GLN A 1 99 ? 0.301 -23.774 -36.644 1.00 84.44 99 GLN A O 1
ATOM 813 N N . ARG A 1 100 ? 1.464 -22.201 -35.561 1.00 77.62 100 ARG A N 1
ATOM 814 C CA . ARG A 1 100 ? 2.251 -23.163 -34.800 1.00 77.62 100 ARG A CA 1
ATOM 815 C C . ARG A 1 100 ? 1.448 -23.609 -33.578 1.00 77.62 100 ARG A C 1
ATOM 817 O O . ARG A 1 100 ? 1.129 -22.793 -32.718 1.00 77.62 100 ARG A O 1
ATOM 824 N N . ILE A 1 101 ? 1.135 -24.898 -33.503 1.00 77.75 101 ILE A N 1
ATOM 825 C CA . ILE A 1 101 ? 0.428 -25.532 -32.381 1.00 77.75 101 ILE A CA 1
ATOM 826 C C . ILE A 1 101 ? 1.449 -26.391 -31.612 1.00 77.75 101 ILE A C 1
ATOM 828 O O . ILE A 1 101 ? 2.264 -27.071 -32.230 1.00 77.75 101 ILE A O 1
ATOM 832 N N . GLY A 1 102 ? 1.455 -26.340 -30.274 1.00 74.69 102 GLY A N 1
ATOM 833 C CA . GLY A 1 102 ? 2.394 -27.096 -29.424 1.00 74.69 102 GLY A CA 1
ATOM 834 C C . GLY A 1 102 ? 3.315 -26.230 -28.549 1.00 74.69 102 GLY A C 1
ATOM 835 O O . GLY A 1 102 ? 3.003 -25.077 -28.260 1.00 74.69 102 GLY A O 1
ATOM 836 N N . HIS A 1 103 ? 4.439 -26.803 -28.088 1.00 62.28 103 HIS A N 1
ATOM 837 C CA . HIS A 1 103 ? 5.386 -26.259 -27.088 1.00 62.28 103 HIS A CA 1
ATOM 838 C C . HIS A 1 103 ? 6.176 -25.008 -27.556 1.00 62.28 103 HIS A C 1
ATOM 840 O O . HIS A 1 103 ? 7.401 -24.998 -27.617 1.00 62.28 103 HIS A O 1
ATOM 846 N N . LEU A 1 104 ? 5.487 -23.918 -27.886 1.00 61.50 104 LEU A N 1
ATOM 847 C CA . LEU A 1 104 ? 6.106 -22.612 -28.159 1.00 61.50 104 LEU A CA 1
ATOM 848 C C . LEU A 1 104 ? 5.903 -21.599 -27.032 1.00 61.50 104 LEU A C 1
ATOM 850 O O . LEU A 1 104 ? 6.618 -20.601 -26.984 1.00 61.50 104 LEU A O 1
ATOM 854 N N . GLY A 1 105 ? 4.983 -21.885 -26.110 1.00 68.62 105 GLY A N 1
ATOM 855 C CA . GLY A 1 105 ? 4.740 -21.091 -24.914 1.00 68.62 105 GLY A CA 1
ATOM 856 C C . GLY A 1 105 ? 4.882 -21.916 -23.641 1.00 68.62 105 GLY A C 1
ATOM 857 O O . GLY A 1 105 ? 4.768 -23.147 -23.637 1.00 68.62 105 GLY A O 1
ATOM 858 N N . LYS A 1 106 ? 5.126 -21.230 -22.531 1.00 77.81 106 LYS A N 1
ATOM 859 C CA . LYS A 1 106 ? 4.896 -21.799 -21.204 1.00 77.81 106 LYS A CA 1
ATOM 860 C C . LYS A 1 106 ? 3.385 -21.886 -20.994 1.00 77.81 106 LYS A C 1
ATOM 862 O O . LYS A 1 106 ? 2.638 -21.063 -21.507 1.00 77.81 106 LYS A O 1
ATOM 867 N N . TRP A 1 107 ? 2.923 -22.824 -20.169 1.00 68.31 107 TRP A N 1
ATOM 868 C CA . TRP A 1 107 ? 1.517 -22.856 -19.729 1.00 68.31 107 TRP A CA 1
ATOM 869 C C . TRP A 1 107 ? 1.045 -21.496 -19.166 1.00 68.31 107 TRP A C 1
ATOM 871 O O . TRP A 1 107 ? -0.126 -21.157 -19.263 1.00 68.31 107 TRP A O 1
ATOM 881 N N . SER A 1 108 ? 1.977 -20.689 -18.641 1.00 76.06 108 SER A N 1
ATOM 882 C CA . SER A 1 108 ? 1.751 -19.316 -18.175 1.00 76.06 108 SER A CA 1
ATOM 883 C C . SER A 1 108 ? 1.379 -18.299 -19.258 1.00 76.06 108 SER A C 1
ATOM 885 O O . SER A 1 108 ? 0.977 -17.196 -18.907 1.00 76.06 108 SER A O 1
ATOM 887 N N . ASP A 1 109 ? 1.559 -18.626 -20.537 1.00 81.38 109 ASP A N 1
ATOM 888 C CA . ASP A 1 109 ? 1.279 -17.718 -21.655 1.00 81.38 109 ASP A CA 1
ATOM 889 C C . ASP A 1 109 ? -0.195 -17.804 -22.090 1.00 81.38 109 ASP A C 1
ATOM 891 O O . ASP A 1 109 ? -0.682 -16.950 -22.832 1.00 81.38 109 ASP A O 1
ATOM 895 N N . LEU A 1 110 ? -0.922 -18.817 -21.603 1.00 81.19 110 LEU A N 1
ATOM 896 C CA . LEU A 1 110 ? -2.369 -18.907 -21.752 1.00 81.19 110 LEU A CA 1
ATOM 897 C C . LEU A 1 110 ? -3.048 -17.877 -20.833 1.00 81.19 110 LEU A C 1
ATOM 899 O O . LEU A 1 110 ? -2.636 -17.723 -19.679 1.00 81.19 110 LEU A O 1
ATOM 903 N N . PRO A 1 111 ? -4.100 -17.182 -21.305 1.00 83.50 111 PRO A N 1
ATOM 904 C CA . PRO A 1 111 ? -4.825 -16.241 -20.465 1.00 83.50 111 PRO A CA 1
ATOM 905 C C . PRO A 1 111 ? -5.444 -16.969 -19.257 1.00 83.50 111 PRO A C 1
ATOM 907 O O . PRO A 1 111 ? -5.946 -18.088 -19.407 1.00 83.50 111 PRO A O 1
ATOM 910 N N . PRO A 1 112 ? -5.426 -16.351 -18.063 1.00 86.31 112 PRO A N 1
ATOM 911 C CA . PRO A 1 112 ? -5.948 -16.968 -16.849 1.00 86.31 112 PRO A CA 1
ATOM 912 C C . PRO A 1 112 ? -7.458 -17.207 -16.949 1.00 86.31 112 PRO A C 1
ATOM 914 O O . PRO A 1 112 ? -8.193 -16.417 -17.550 1.00 86.31 112 PRO A O 1
ATOM 917 N N . ARG A 1 113 ? -7.940 -18.286 -16.325 1.00 87.75 113 ARG A N 1
ATOM 918 C CA . ARG A 1 113 ? -9.379 -18.562 -16.225 1.00 87.75 113 ARG A CA 1
ATOM 919 C C . ARG A 1 113 ? -10.006 -17.724 -15.113 1.00 87.75 113 ARG A C 1
ATOM 921 O O . ARG A 1 113 ? -9.326 -17.234 -14.216 1.00 87.75 113 ARG A O 1
ATOM 928 N N . LYS A 1 114 ? -11.341 -17.623 -15.113 1.00 87.69 114 LYS A N 1
ATOM 929 C CA . LYS A 1 114 ? -12.090 -16.973 -14.018 1.00 87.69 114 LYS A CA 1
ATOM 930 C C . LYS A 1 114 ? -11.773 -17.604 -12.653 1.00 87.69 114 LYS A C 1
ATOM 932 O O . LYS A 1 114 ? -11.665 -16.884 -11.665 1.00 87.69 114 LYS A O 1
ATOM 937 N N . GLU A 1 115 ? -11.560 -18.919 -12.622 1.00 87.81 115 GLU A N 1
ATOM 938 C CA . GLU A 1 115 ? -11.185 -19.691 -11.427 1.00 87.81 115 GLU A CA 1
ATOM 939 C C . GLU A 1 115 ? -9.791 -19.329 -10.884 1.00 87.81 115 GLU A C 1
ATOM 941 O O . GLU A 1 115 ? -9.569 -19.405 -9.678 1.00 87.81 115 GLU A O 1
ATOM 946 N N . ASP A 1 116 ? -8.887 -18.848 -11.744 1.00 85.69 116 ASP A N 1
ATOM 947 C CA . ASP A 1 116 ? -7.512 -18.479 -11.381 1.00 85.69 116 ASP A CA 1
ATOM 948 C C . ASP A 1 116 ? -7.412 -17.049 -10.810 1.00 85.69 116 ASP A C 1
ATOM 950 O O . ASP A 1 116 ? -6.321 -16.558 -10.505 1.00 85.69 116 ASP A O 1
ATOM 954 N N . THR A 1 117 ? -8.541 -16.343 -10.665 1.00 88.31 117 THR A N 1
ATOM 955 C CA . THR A 1 117 ? -8.551 -14.943 -10.222 1.00 88.31 117 THR A CA 1
ATOM 956 C C . THR A 1 117 ? -8.234 -14.843 -8.730 1.00 88.31 117 THR A C 1
ATOM 958 O O . THR A 1 117 ? -9.048 -15.176 -7.867 1.00 88.31 117 THR A O 1
ATOM 961 N N . TYR A 1 118 ? -7.057 -14.311 -8.407 1.00 88.44 118 TYR A N 1
ATOM 962 C CA . TYR A 1 118 ? -6.660 -14.028 -7.032 1.00 88.44 118 TYR A CA 1
ATOM 963 C C . TYR A 1 118 ? -7.320 -12.744 -6.513 1.00 88.44 118 TYR A C 1
ATOM 965 O O . TYR A 1 118 ? -7.136 -11.670 -7.082 1.00 88.44 118 TYR A O 1
ATOM 973 N N . LYS A 1 119 ? -8.040 -12.837 -5.388 1.00 85.94 119 LYS A N 1
ATOM 974 C CA . LYS A 1 119 ? -8.565 -11.668 -4.667 1.00 85.94 119 LYS A CA 1
ATOM 975 C C . LYS A 1 119 ? -7.617 -11.294 -3.521 1.00 85.94 119 LYS A C 1
ATOM 977 O O . LYS A 1 119 ? -7.590 -12.007 -2.511 1.00 85.94 119 LYS A O 1
ATOM 982 N N . PRO A 1 120 ? -6.829 -10.210 -3.644 1.00 90.12 120 PRO A N 1
ATOM 983 C CA . PRO A 1 120 ? -5.942 -9.781 -2.575 1.00 90.12 120 PRO A CA 1
ATOM 984 C C . PRO A 1 120 ? -6.734 -9.274 -1.369 1.00 90.12 120 PRO A C 1
ATOM 986 O O . PRO A 1 120 ? -7.827 -8.727 -1.484 1.00 90.12 120 PRO A O 1
ATOM 989 N N . PHE A 1 121 ? -6.139 -9.412 -0.185 1.00 88.88 121 PHE A N 1
ATOM 990 C CA . PHE A 1 121 ? -6.697 -8.849 1.046 1.00 88.88 121 PHE A CA 1
ATOM 991 C C . PHE A 1 121 ? -6.695 -7.309 1.053 1.00 88.88 121 PHE A C 1
ATOM 993 O O . PHE A 1 121 ? -7.562 -6.686 1.663 1.00 88.88 121 PHE A O 1
ATOM 1000 N N . LEU A 1 122 ? -5.681 -6.705 0.427 1.00 90.75 122 LEU A N 1
ATOM 1001 C CA . LEU A 1 122 ? -5.551 -5.257 0.281 1.00 90.75 122 LEU A CA 1
ATOM 1002 C C . LEU A 1 122 ? -6.138 -4.841 -1.070 1.00 90.75 122 LEU A C 1
ATOM 1004 O O . LEU A 1 122 ? -5.846 -5.515 -2.059 1.00 90.75 122 LEU A O 1
ATOM 1008 N N . PRO A 1 123 ? -6.883 -3.727 -1.145 1.00 89.25 123 PRO A N 1
ATOM 1009 C CA . PRO A 1 123 ? -7.317 -3.197 -2.425 1.00 89.25 123 PRO A CA 1
ATOM 1010 C C . PRO A 1 123 ? -6.113 -2.740 -3.251 1.00 89.25 123 PRO A C 1
ATOM 1012 O O . PRO A 1 123 ? -5.074 -2.330 -2.726 1.00 89.25 123 PRO A O 1
ATOM 1015 N N . GLU A 1 124 ? -6.279 -2.755 -4.569 1.00 86.81 124 GLU A N 1
ATOM 1016 C CA . GLU A 1 124 ? -5.267 -2.254 -5.505 1.00 86.81 124 GLU A CA 1
ATOM 1017 C C . GLU A 1 124 ? -5.084 -0.735 -5.388 1.00 86.81 124 GLU A C 1
ATOM 1019 O O . GLU A 1 124 ? -3.991 -0.196 -5.598 1.00 86.81 124 GLU A O 1
ATOM 1024 N N . ARG A 1 125 ? -6.156 -0.039 -4.993 1.00 87.38 125 ARG A N 1
ATOM 1025 C CA . ARG A 1 125 ? -6.177 1.406 -4.773 1.00 87.38 125 ARG A CA 1
ATOM 1026 C C . ARG A 1 125 ? -5.373 1.756 -3.525 1.00 87.38 125 ARG A C 1
ATOM 1028 O O . ARG A 1 125 ? -5.716 1.369 -2.413 1.00 87.38 125 ARG A O 1
ATOM 1035 N N . LYS A 1 126 ? -4.317 2.550 -3.712 1.00 88.38 126 LYS A N 1
ATOM 1036 C CA . LYS A 1 126 ? -3.433 3.005 -2.632 1.00 88.38 126 LYS A CA 1
ATOM 1037 C C . LYS A 1 126 ? -3.692 4.463 -2.295 1.00 88.38 126 LYS A C 1
ATOM 1039 O O . LYS A 1 126 ? -3.509 5.350 -3.129 1.00 88.38 126 LYS A O 1
ATOM 1044 N N . PHE A 1 127 ? -4.050 4.736 -1.046 1.00 85.38 127 PHE A N 1
ATOM 1045 C CA . PHE A 1 127 ? -4.158 6.104 -0.555 1.00 85.38 127 PHE A CA 1
ATOM 1046 C C . PHE A 1 127 ? -2.769 6.636 -0.213 1.00 85.38 127 PHE A C 1
ATOM 1048 O O . PHE A 1 127 ? -2.041 6.061 0.594 1.00 85.38 127 PHE A O 1
ATOM 1055 N N . SER A 1 128 ? -2.399 7.726 -0.883 1.00 75.56 128 SER A N 1
ATOM 1056 C CA . SER A 1 128 ? -1.141 8.450 -0.667 1.00 75.56 128 SER A CA 1
ATOM 1057 C C . SER A 1 128 ? -1.367 9.888 -0.196 1.00 75.56 128 SER A C 1
ATOM 1059 O O . SER A 1 128 ? -0.426 10.538 0.239 1.00 75.56 128 SER A O 1
ATOM 1061 N N . LYS A 1 129 ? -2.592 10.410 -0.332 1.00 78.38 129 LYS A N 1
ATOM 1062 C CA . LYS A 1 129 ? -2.935 11.790 0.027 1.00 78.38 129 LYS A CA 1
ATOM 1063 C C . LYS A 1 129 ? -3.559 11.818 1.416 1.00 78.38 129 LYS A C 1
ATOM 1065 O O . LYS A 1 129 ? -4.532 11.098 1.651 1.00 78.38 129 LYS A O 1
ATOM 1070 N N . SER A 1 130 ? -3.086 12.731 2.262 1.00 74.25 130 SER A N 1
ATOM 1071 C CA . SER A 1 130 ? -3.601 12.955 3.623 1.00 74.25 130 SER A CA 1
ATOM 1072 C C . SER A 1 130 ? -5.121 13.115 3.685 1.00 74.25 130 SER A C 1
ATOM 1074 O O . SER A 1 130 ? -5.783 12.588 4.582 1.00 74.25 130 SER A O 1
ATOM 1076 N N . SER A 1 131 ? -5.709 13.733 2.653 1.00 80.31 131 SER A N 1
ATOM 1077 C CA . SER A 1 131 ? -7.158 13.914 2.537 1.00 80.31 131 SER A CA 1
ATOM 1078 C C . SER A 1 131 ? -7.960 12.610 2.537 1.00 80.31 131 SER A C 1
ATOM 1080 O O . SER A 1 131 ? -9.096 12.625 2.996 1.00 80.31 131 SER A O 1
ATOM 1082 N N . LYS A 1 132 ? -7.390 11.495 2.057 1.00 86.25 132 LYS A N 1
ATOM 1083 C CA . LYS A 1 132 ? -8.040 10.172 2.048 1.00 86.25 132 LYS A CA 1
ATOM 1084 C C . LYS A 1 132 ? -7.616 9.294 3.230 1.00 86.25 132 LYS A C 1
ATOM 1086 O O . LYS A 1 132 ? -8.385 8.452 3.681 1.00 86.25 132 LYS A O 1
ATOM 1091 N N . VAL A 1 133 ? -6.419 9.510 3.777 1.00 90.00 133 VAL A N 1
ATOM 1092 C CA . VAL A 1 133 ? -5.894 8.711 4.897 1.00 90.00 133 VAL A CA 1
ATOM 1093 C C . VAL A 1 133 ? -6.603 9.044 6.215 1.00 90.00 133 VAL A C 1
ATOM 1095 O O . VAL A 1 133 ? -6.975 8.142 6.966 1.00 90.00 133 VAL A O 1
ATOM 1098 N N . ALA A 1 134 ? -6.839 10.328 6.496 1.00 89.31 134 ALA A N 1
ATOM 1099 C CA . ALA A 1 134 ? -7.531 10.760 7.710 1.00 89.31 134 ALA A CA 1
ATOM 1100 C C . ALA A 1 134 ? -8.980 10.226 7.848 1.00 89.31 134 ALA A C 1
ATOM 1102 O O . ALA A 1 134 ? -9.306 9.719 8.927 1.00 89.31 134 ALA A O 1
ATOM 1103 N N . PRO A 1 135 ? -9.856 10.286 6.820 1.00 89.19 135 PRO A N 1
ATOM 1104 C CA . PRO A 1 135 ? -11.195 9.702 6.913 1.00 89.19 135 PRO A CA 1
ATOM 1105 C C . PRO A 1 135 ? -11.157 8.175 7.033 1.00 89.19 135 PRO A C 1
ATOM 1107 O O . PRO A 1 135 ? -11.918 7.628 7.824 1.00 89.19 135 PRO A O 1
ATOM 1110 N N . ALA A 1 136 ? -10.222 7.487 6.366 1.00 92.06 136 ALA A N 1
ATOM 1111 C CA . ALA A 1 136 ? -10.041 6.042 6.534 1.00 92.06 136 ALA A CA 1
ATOM 1112 C C . ALA A 1 136 ? -9.661 5.668 7.982 1.00 92.06 136 ALA A C 1
ATOM 1114 O O . ALA A 1 136 ? -10.188 4.709 8.547 1.00 92.06 136 ALA A O 1
ATOM 1115 N N . ALA A 1 137 ? -8.789 6.455 8.622 1.00 92.44 137 ALA A N 1
ATOM 1116 C CA . ALA A 1 137 ? -8.453 6.273 10.035 1.00 92.44 137 ALA A CA 1
ATOM 1117 C C . ALA A 1 137 ? -9.665 6.504 10.952 1.00 92.44 137 ALA A C 1
ATOM 1119 O O . ALA A 1 137 ? -9.849 5.784 11.933 1.00 92.44 137 ALA A O 1
ATOM 1120 N N . HIS A 1 138 ? -10.497 7.502 10.635 1.00 91.56 138 HIS A N 1
ATOM 1121 C CA . HIS A 1 138 ? -11.737 7.765 11.365 1.00 91.56 138 HIS A CA 1
ATOM 1122 C C . HIS A 1 138 ? -12.734 6.617 11.224 1.00 91.56 138 HIS A C 1
ATOM 1124 O O . HIS A 1 138 ? -13.227 6.128 12.236 1.00 91.56 138 HIS A O 1
ATOM 1130 N N . GLN A 1 139 ? -12.976 6.147 10.002 1.00 92.81 139 GLN A N 1
ATOM 1131 C CA . GLN A 1 139 ? -13.850 5.012 9.724 1.00 92.81 139 GLN A CA 1
ATOM 1132 C C . GLN A 1 139 ? -13.437 3.776 10.527 1.00 92.81 139 GLN A C 1
ATOM 1134 O O . GLN A 1 139 ? -14.239 3.257 11.301 1.00 92.81 139 GLN A O 1
ATOM 1139 N N . ALA A 1 140 ? -12.166 3.371 10.430 1.00 93.88 140 ALA A N 1
ATOM 1140 C CA . ALA A 1 140 ? -11.647 2.232 11.185 1.00 93.88 140 ALA A CA 1
ATOM 1141 C C . ALA A 1 140 ? -11.820 2.419 12.702 1.00 93.88 140 ALA A C 1
ATOM 1143 O O . ALA A 1 140 ? -12.137 1.474 13.426 1.00 93.88 140 ALA A O 1
ATOM 1144 N N . ALA A 1 141 ? -11.634 3.645 13.202 1.00 92.75 141 ALA A N 1
ATOM 1145 C CA . ALA A 1 141 ? -11.803 3.938 14.617 1.00 92.75 141 ALA A CA 1
ATOM 1146 C C . ALA A 1 141 ? -13.265 3.790 15.079 1.00 92.75 141 ALA A C 1
ATOM 1148 O O . ALA A 1 141 ? -13.510 3.198 16.136 1.00 92.75 141 ALA A O 1
ATOM 1149 N N . VAL A 1 142 ? -14.231 4.279 14.292 1.00 92.44 142 VAL A N 1
ATOM 1150 C CA . VAL A 1 142 ? -15.670 4.130 14.571 1.00 92.44 142 VAL A CA 1
ATOM 1151 C C . VAL A 1 142 ? -16.080 2.659 14.517 1.00 92.44 142 VAL A C 1
ATOM 1153 O O . VAL A 1 142 ? -16.665 2.160 15.471 1.00 92.44 142 VAL A O 1
ATOM 1156 N N . GLU A 1 143 ? -15.722 1.931 13.460 1.00 92.62 143 GLU A N 1
ATOM 1157 C CA . GLU A 1 143 ? -16.085 0.516 13.291 1.00 92.62 143 GLU A CA 1
ATOM 1158 C C . GLU A 1 143 ? -15.605 -0.345 14.470 1.00 92.62 143 GLU A C 1
ATOM 1160 O O . GLU A 1 143 ? -16.357 -1.131 15.048 1.00 92.62 143 GLU A O 1
ATOM 1165 N N . ILE A 1 144 ? -14.352 -0.161 14.891 1.00 93.06 144 ILE A N 1
ATOM 1166 C CA . ILE A 1 144 ? -13.762 -0.930 15.995 1.00 93.06 144 ILE A CA 1
ATOM 1167 C C . ILE A 1 144 ? -14.412 -0.594 17.325 1.00 93.06 144 ILE A C 1
ATOM 1169 O O . ILE A 1 144 ? -14.627 -1.480 18.158 1.00 93.06 144 ILE A O 1
ATOM 1173 N N . SER A 1 145 ? -14.744 0.676 17.536 1.00 91.62 145 SER A N 1
ATOM 1174 C CA . SER A 1 145 ? -15.458 1.076 18.739 1.00 91.62 145 SER A CA 1
ATOM 1175 C C . SER A 1 145 ? -16.909 0.565 18.740 1.00 91.62 145 SER A C 1
ATOM 1177 O O . SER A 1 145 ? -17.372 0.152 19.804 1.00 91.62 145 SER A O 1
ATOM 1179 N N . MET A 1 146 ? -17.575 0.434 17.580 1.00 91.19 146 MET A N 1
ATOM 1180 C CA . MET A 1 146 ? -18.873 -0.258 17.466 1.00 91.19 146 MET A CA 1
ATOM 1181 C C . MET A 1 146 ? -18.771 -1.728 17.851 1.00 91.19 146 MET A C 1
ATOM 1183 O O . MET A 1 146 ? -19.525 -2.198 18.699 1.00 91.19 146 MET A O 1
ATOM 1187 N N . MET A 1 147 ? -17.807 -2.463 17.296 1.00 91.38 147 MET A N 1
ATOM 1188 C CA . MET A 1 147 ? -17.662 -3.885 17.629 1.00 91.38 147 MET A CA 1
ATOM 1189 C C . MET A 1 147 ? -17.340 -4.112 19.095 1.00 91.38 147 MET A C 1
ATOM 1191 O O . MET A 1 147 ? -17.815 -5.076 19.698 1.00 91.38 147 MET A O 1
ATOM 1195 N N . ARG A 1 148 ? -16.571 -3.199 19.691 1.00 90.81 148 ARG A N 1
ATOM 1196 C CA . ARG A 1 148 ? -16.304 -3.227 21.124 1.00 90.81 148 ARG A CA 1
ATOM 1197 C C . ARG A 1 148 ? -17.570 -2.975 21.941 1.00 90.81 148 ARG A C 1
ATOM 1199 O O . ARG A 1 148 ? -17.776 -3.672 22.933 1.00 90.81 148 ARG A O 1
ATOM 1206 N N . MET A 1 149 ? -18.402 -2.019 21.529 1.00 89.50 149 MET A N 1
ATOM 1207 C CA . MET A 1 149 ? -19.699 -1.740 22.152 1.00 89.50 149 MET A CA 1
ATOM 1208 C C . MET A 1 149 ? -20.625 -2.966 22.083 1.00 89.50 149 MET A C 1
ATOM 1210 O O . MET A 1 149 ? -21.246 -3.312 23.085 1.00 89.50 149 MET A O 1
ATOM 1214 N N . LEU A 1 150 ? -20.638 -3.674 20.948 1.00 90.44 150 LEU A N 1
ATOM 1215 C CA . LEU A 1 150 ? -21.419 -4.899 20.725 1.00 90.44 150 LEU A CA 1
ATOM 1216 C C . LEU A 1 150 ? -20.785 -6.171 21.317 1.00 90.44 150 LEU A C 1
ATOM 1218 O O . LEU A 1 150 ? -21.354 -7.251 21.196 1.00 90.44 150 LEU A O 1
ATOM 1222 N N . LYS A 1 151 ? -19.604 -6.069 21.947 1.00 90.31 151 LYS A N 1
ATOM 1223 C CA . LYS A 1 151 ? -18.832 -7.204 22.494 1.00 90.31 15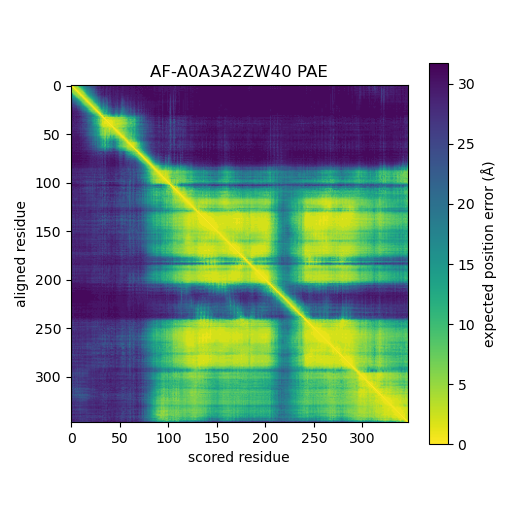1 LYS A CA 1
ATOM 1224 C C . LYS A 1 151 ? -18.551 -8.316 21.468 1.00 90.31 151 LYS A C 1
ATOM 1226 O O . LYS A 1 151 ? -18.402 -9.481 21.832 1.00 90.31 151 LYS A O 1
ATOM 1231 N N . LYS A 1 152 ? -18.443 -7.959 20.187 1.00 88.88 152 LYS A N 1
ATOM 1232 C CA . LYS A 1 152 ? -18.096 -8.877 19.094 1.00 88.88 152 LYS A CA 1
ATOM 1233 C C . LYS A 1 152 ? -16.581 -8.923 18.880 1.00 88.88 152 LYS A C 1
ATOM 1235 O O . LYS A 1 152 ? -15.878 -7.980 19.254 1.00 88.88 152 LYS A O 1
ATOM 1240 N N . PRO A 1 153 ? -16.041 -9.993 18.271 1.00 91.12 153 PRO A N 1
ATOM 1241 C CA . PRO A 1 153 ? -14.621 -10.038 17.953 1.00 91.12 153 PRO A CA 1
ATOM 1242 C C . PRO A 1 153 ? -14.265 -8.930 16.952 1.00 91.12 153 PRO A C 1
ATOM 1244 O O . PRO A 1 153 ? -14.893 -8.777 15.904 1.00 91.12 153 PRO A O 1
ATOM 1247 N N . LEU A 1 154 ? -13.224 -8.163 17.283 1.00 91.00 154 LEU A N 1
ATOM 1248 C CA . LEU A 1 154 ? -12.796 -6.973 16.536 1.00 91.00 154 LEU A CA 1
ATOM 1249 C C . LEU A 1 154 ? -12.348 -7.287 15.099 1.00 91.00 154 LEU A C 1
ATOM 1251 O O . LEU A 1 154 ? -12.315 -6.409 14.245 1.00 91.00 154 LEU A O 1
ATOM 1255 N N . THR A 1 155 ? -11.997 -8.539 14.818 1.00 89.06 155 THR A N 1
ATOM 1256 C CA . THR A 1 155 ? -11.535 -8.985 13.501 1.00 89.06 155 THR A CA 1
ATOM 1257 C C . THR A 1 155 ? -12.656 -9.137 12.479 1.00 89.06 155 THR A C 1
ATOM 1259 O O . THR A 1 155 ? -12.358 -9.108 11.289 1.00 89.06 155 THR A O 1
ATOM 1262 N N . ASN A 1 156 ? -13.918 -9.267 12.910 1.00 90.31 156 ASN A N 1
ATOM 1263 C CA . ASN A 1 156 ? -15.058 -9.475 12.006 1.00 90.31 156 ASN A CA 1
ATOM 1264 C C . ASN A 1 156 ? -15.322 -8.277 11.084 1.00 90.31 156 ASN A C 1
ATOM 1266 O O . ASN A 1 156 ? -15.874 -8.456 10.007 1.00 90.31 156 ASN A O 1
ATOM 1270 N N . ILE A 1 157 ? -14.913 -7.066 11.477 1.00 90.31 157 ILE A N 1
ATOM 1271 C CA . ILE A 1 157 ? -15.019 -5.870 10.619 1.00 90.31 157 ILE A CA 1
ATOM 1272 C C . ILE A 1 157 ? -14.246 -6.065 9.319 1.00 90.31 157 ILE A C 1
ATOM 1274 O O . ILE A 1 157 ? -14.647 -5.574 8.273 1.00 90.31 157 ILE A O 1
ATOM 1278 N N . CYS A 1 158 ? -13.136 -6.801 9.380 1.00 87.56 158 CYS A N 1
ATOM 1279 C CA . CYS A 1 158 ? -12.261 -6.991 8.236 1.00 87.56 158 CYS A CA 1
ATOM 1280 C C . CYS A 1 158 ? -12.842 -7.932 7.171 1.00 87.56 158 CYS A C 1
ATOM 1282 O O . CYS A 1 158 ? -12.210 -8.107 6.133 1.00 87.56 158 CYS A O 1
ATOM 1284 N N . ASP A 1 159 ? -13.993 -8.560 7.422 1.00 86.50 159 ASP A N 1
ATOM 1285 C CA . ASP A 1 159 ? -14.689 -9.370 6.418 1.00 86.50 159 ASP A CA 1
ATOM 1286 C C . ASP A 1 159 ? -15.447 -8.496 5.407 1.00 86.50 159 ASP A C 1
ATOM 1288 O O . ASP A 1 159 ? -15.759 -8.955 4.312 1.00 86.50 159 ASP A O 1
ATOM 1292 N N . VAL A 1 160 ? -15.740 -7.243 5.764 1.00 86.50 160 VAL A N 1
ATOM 1293 C CA . VAL A 1 160 ? -16.351 -6.263 4.865 1.00 86.50 160 VAL A CA 1
ATOM 1294 C C . VAL A 1 160 ? -15.235 -5.517 4.149 1.00 86.50 160 VAL A C 1
ATOM 1296 O O . VAL A 1 160 ? -14.339 -4.993 4.806 1.00 86.50 160 VAL A O 1
ATOM 1299 N N . THR A 1 161 ? -15.267 -5.455 2.819 1.00 81.62 161 THR A N 1
ATOM 1300 C CA . THR A 1 161 ? -14.341 -4.611 2.052 1.00 81.62 161 THR A CA 1
ATOM 1301 C C . THR A 1 161 ? -14.777 -3.157 2.177 1.00 81.62 161 THR A C 1
ATOM 1303 O O . THR A 1 161 ? -14.146 -2.398 2.914 1.00 81.62 161 THR A O 1
ATOM 1306 N N .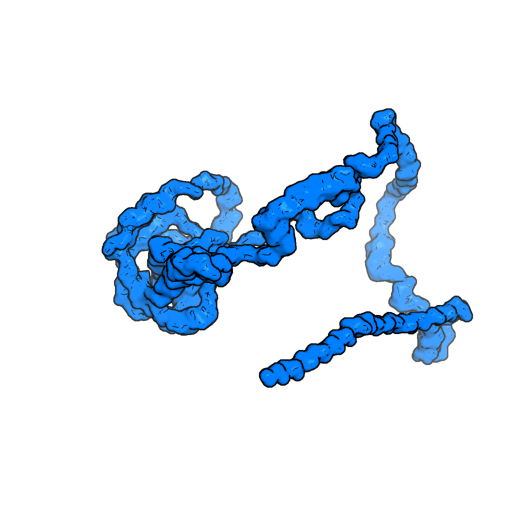 ASP A 1 162 ? -15.938 -2.834 1.611 1.00 84.56 162 ASP A N 1
ATOM 1307 C CA . ASP A 1 162 ? -16.499 -1.488 1.546 1.00 84.56 162 ASP A CA 1
ATOM 1308 C C . ASP A 1 162 ? -17.932 -1.456 2.088 1.00 84.56 162 ASP A C 1
ATOM 1310 O O . ASP A 1 162 ? -18.658 -2.453 2.060 1.00 84.56 162 ASP A O 1
ATOM 1314 N N . HIS A 1 163 ? -18.324 -0.306 2.632 1.00 87.25 163 HIS A N 1
ATOM 1315 C CA . HIS A 1 163 ? -19.693 -0.055 3.069 1.00 87.25 163 HIS A CA 1
ATOM 1316 C C . HIS A 1 163 ? -20.456 0.708 1.985 1.00 87.25 163 HIS A C 1
ATOM 1318 O O . HIS A 1 163 ? -19.862 1.487 1.242 1.00 87.25 163 HIS A O 1
ATOM 1324 N N . ASP A 1 164 ? -21.775 0.519 1.950 1.00 89.88 164 ASP A N 1
ATOM 1325 C CA . ASP A 1 164 ? -22.690 1.351 1.165 1.00 89.88 164 ASP A CA 1
ATOM 1326 C C . ASP A 1 164 ? -22.443 2.846 1.480 1.00 89.88 164 ASP A C 1
ATOM 1328 O O . ASP A 1 164 ? -22.252 3.183 2.662 1.00 89.88 164 ASP A O 1
ATOM 1332 N N . PRO A 1 165 ? -22.424 3.748 0.476 1.00 89.62 165 PRO A N 1
ATOM 1333 C CA . PRO A 1 165 ? -22.265 5.186 0.687 1.00 89.62 165 PRO A CA 1
ATOM 1334 C C . PRO A 1 165 ? -23.166 5.758 1.792 1.00 89.62 165 PRO A C 1
ATOM 1336 O O . PRO A 1 165 ? -22.681 6.552 2.599 1.00 89.62 165 PRO A O 1
ATOM 1339 N N . ALA A 1 166 ? -24.419 5.308 1.922 1.00 90.12 166 ALA A N 1
ATOM 1340 C CA . ALA A 1 166 ? -25.317 5.792 2.977 1.00 90.12 166 ALA A CA 1
ATOM 1341 C C . ALA A 1 166 ? -24.815 5.431 4.391 1.00 90.12 166 ALA A C 1
ATOM 1343 O O . ALA A 1 166 ? -24.910 6.214 5.340 1.00 90.12 166 ALA A O 1
ATOM 1344 N N . ILE A 1 167 ? -24.230 4.240 4.546 1.00 91.06 167 ILE A N 1
ATOM 1345 C CA . ILE A 1 167 ? -23.642 3.783 5.811 1.00 91.06 167 ILE A CA 1
ATOM 1346 C C . ILE A 1 167 ? -22.348 4.546 6.095 1.00 91.06 167 ILE A C 1
ATOM 1348 O O . ILE A 1 167 ? -22.097 4.933 7.241 1.00 91.06 167 ILE A O 1
ATOM 1352 N N . LEU A 1 168 ? -21.540 4.797 5.062 1.00 90.69 168 LEU A N 1
ATOM 1353 C CA . LEU A 1 168 ? -20.329 5.603 5.186 1.00 90.69 168 LEU A CA 1
ATOM 1354 C C . LEU A 1 168 ? -20.653 7.008 5.681 1.00 90.69 168 LEU A C 1
ATOM 1356 O O . LEU A 1 168 ? -20.005 7.463 6.618 1.00 90.69 168 LEU A O 1
ATOM 1360 N N . GLU A 1 169 ? -21.676 7.665 5.140 1.00 90.56 169 GLU A N 1
ATOM 1361 C CA . GLU A 1 169 ? -22.115 8.980 5.615 1.00 90.56 169 GLU A CA 1
ATOM 1362 C C . GLU A 1 169 ? -22.474 8.957 7.107 1.00 90.56 169 GLU A C 1
ATOM 1364 O O . GLU A 1 169 ? -22.000 9.808 7.860 1.00 90.56 169 GLU A O 1
ATOM 1369 N N . MET A 1 170 ? -23.197 7.935 7.581 1.00 91.56 170 MET A N 1
ATOM 1370 C CA . MET A 1 170 ? -23.503 7.772 9.011 1.00 91.56 170 MET A CA 1
ATOM 1371 C C . MET A 1 170 ? -22.247 7.557 9.876 1.00 91.56 170 MET A C 1
ATOM 1373 O O . MET A 1 170 ? -22.125 8.135 10.962 1.00 91.56 170 MET A O 1
ATOM 1377 N N . ILE A 1 171 ? -21.285 6.752 9.411 1.00 91.56 171 ILE A N 1
ATOM 1378 C CA . ILE A 1 171 ? -20.004 6.516 10.104 1.00 91.56 171 ILE A CA 1
ATOM 1379 C C . ILE A 1 171 ? -19.191 7.814 10.184 1.00 91.56 171 ILE A C 1
ATOM 1381 O O . ILE A 1 171 ? -18.666 8.194 11.239 1.00 91.56 171 ILE A O 1
ATOM 1385 N N . MET A 1 172 ? -19.123 8.525 9.066 1.00 89.38 172 MET A N 1
ATOM 1386 C CA . MET A 1 172 ? -18.470 9.819 8.932 1.00 89.38 172 MET A CA 1
ATOM 1387 C C . MET A 1 172 ? -19.176 10.884 9.781 1.00 89.38 172 MET A C 1
ATOM 1389 O O . MET A 1 172 ? -18.521 11.769 10.332 1.00 89.38 172 MET A O 1
ATOM 1393 N N . ALA A 1 173 ? -20.486 10.750 9.999 1.00 89.81 173 ALA A N 1
ATOM 1394 C CA . ALA A 1 173 ? -21.298 11.583 10.876 1.00 89.81 173 ALA A CA 1
ATOM 1395 C C . ALA A 1 173 ? -21.136 11.282 12.381 1.00 89.81 173 ALA A C 1
ATOM 1397 O O . ALA A 1 173 ? -21.638 12.054 13.202 1.00 89.81 173 ALA A O 1
ATOM 1398 N N . CYS A 1 174 ? -20.371 10.262 12.790 1.00 89.69 174 CYS A N 1
ATOM 1399 C CA . CYS A 1 174 ? -20.072 9.967 14.201 1.00 89.69 174 CYS A CA 1
ATOM 1400 C C . CYS A 1 174 ? -18.869 10.769 14.735 1.00 89.69 174 CYS A C 1
ATOM 1402 O O . CYS A 1 174 ? -17.889 11.013 14.028 1.00 89.69 174 CYS A O 1
ATOM 1404 N N . ARG A 1 175 ? -18.929 11.284 15.974 1.00 88.25 175 ARG A N 1
ATOM 1405 C CA . ARG A 1 175 ? -17.808 12.010 16.618 1.00 88.25 175 ARG A CA 1
ATOM 1406 C C . ARG A 1 175 ? -17.056 11.078 17.564 1.00 88.25 175 ARG A C 1
ATOM 1408 O O . ARG A 1 175 ? -17.671 10.357 18.339 1.00 88.25 175 ARG A O 1
ATOM 1415 N N . ILE A 1 176 ? -15.729 11.137 17.537 1.00 88.31 176 ILE A N 1
ATOM 1416 C C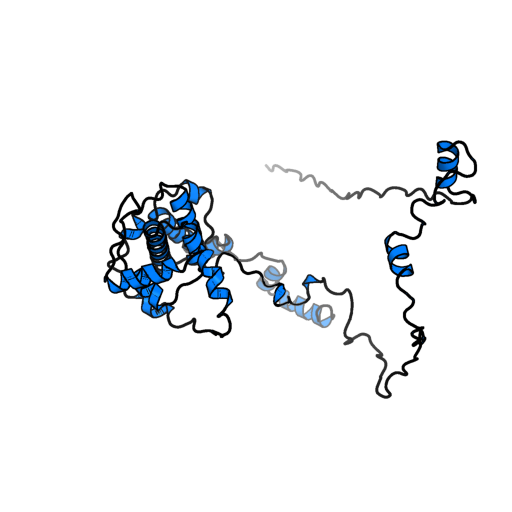A . ILE A 1 176 ? -14.862 10.378 18.443 1.00 88.31 176 ILE A CA 1
ATOM 1417 C C . ILE A 1 176 ? -14.294 11.343 19.480 1.00 88.31 176 ILE A C 1
ATOM 1419 O O . ILE A 1 176 ? -13.669 12.339 19.117 1.00 88.31 176 ILE A O 1
ATOM 1423 N N . GLN A 1 177 ? -14.513 11.068 20.764 1.00 84.19 177 GLN A N 1
ATOM 1424 C CA . GLN A 1 177 ? -13.863 11.811 21.839 1.00 84.19 177 GLN A CA 1
ATOM 1425 C C . GLN A 1 177 ? -12.447 11.278 22.081 1.00 84.19 177 GLN A C 1
ATOM 1427 O O . GLN A 1 177 ? -12.262 10.064 22.126 1.00 84.19 177 GLN A O 1
ATOM 1432 N N . PRO A 1 178 ? -11.445 12.146 22.282 1.00 79.00 178 PRO A N 1
ATOM 1433 C CA . PRO A 1 178 ? -10.105 11.696 22.628 1.00 79.00 178 PRO A CA 1
ATOM 1434 C C . PRO A 1 178 ? -10.153 10.989 23.988 1.00 79.00 178 PRO A C 1
ATOM 1436 O O . PRO A 1 178 ? -10.458 11.597 25.011 1.00 79.00 178 PRO A O 1
ATOM 1439 N N . SER A 1 179 ? -9.899 9.684 23.994 1.00 77.75 179 SER A N 1
ATOM 1440 C CA . SER A 1 179 ? -9.838 8.879 25.211 1.00 77.75 179 SER A CA 1
ATOM 1441 C C . SER A 1 179 ? -8.781 7.795 25.067 1.00 77.75 179 SER A C 1
ATOM 1443 O O . SER A 1 179 ? -8.572 7.241 23.987 1.00 77.75 179 SER A O 1
ATOM 1445 N N . ASP A 1 180 ? -8.155 7.451 26.185 1.00 75.38 180 ASP A N 1
ATOM 1446 C CA . ASP A 1 180 ? -7.248 6.310 26.281 1.00 75.38 180 ASP A CA 1
ATOM 1447 C C . ASP A 1 180 ? -8.004 4.969 26.235 1.00 75.38 180 ASP A C 1
ATOM 1449 O O . ASP A 1 180 ? -7.432 3.931 25.892 1.00 75.38 180 ASP A O 1
ATOM 1453 N N . SER A 1 181 ? -9.304 4.978 26.547 1.00 77.75 181 SER A N 1
ATOM 1454 C CA . SER A 1 181 ? -10.160 3.795 26.542 1.00 77.75 181 SER A CA 1
ATOM 1455 C C . SER A 1 181 ? -11.146 3.836 25.378 1.00 77.75 181 SER A C 1
ATOM 1457 O O . SER A 1 181 ? -12.042 4.672 25.331 1.00 77.75 181 SER A O 1
ATOM 1459 N N . TRP A 1 182 ? -11.053 2.851 24.482 1.00 81.12 182 TRP A N 1
ATOM 1460 C CA . TRP A 1 182 ? -11.962 2.693 23.336 1.00 81.12 182 TRP A CA 1
ATOM 1461 C C . TRP A 1 182 ? -13.397 2.233 23.702 1.00 81.12 182 TRP A C 1
ATOM 1463 O O . TRP A 1 182 ? -14.125 1.779 22.826 1.00 81.12 182 TRP A O 1
ATOM 1473 N N . LYS A 1 183 ? -13.785 2.198 24.989 1.00 71.44 183 LYS A N 1
ATOM 1474 C CA . LYS A 1 183 ? -15.073 1.613 25.438 1.00 71.44 183 LYS A CA 1
ATOM 1475 C C . LYS A 1 183 ? -16.280 2.536 25.234 1.00 71.44 183 LYS A C 1
ATOM 1477 O O . LYS A 1 183 ? -17.373 2.040 25.008 1.00 71.44 183 LYS A O 1
ATOM 1482 N N . SER A 1 184 ? -16.100 3.847 25.347 1.00 62.91 184 SER A N 1
ATOM 1483 C CA . SER A 1 184 ? -17.198 4.828 25.368 1.00 62.91 184 SER A CA 1
ATOM 1484 C C . SER A 1 184 ? -16.778 6.105 24.651 1.00 62.91 184 SER A C 1
ATOM 1486 O O . SER A 1 184 ? -16.853 7.211 25.178 1.00 62.91 184 SER A O 1
ATOM 1488 N N . THR A 1 185 ? -16.216 5.916 23.466 1.00 76.62 185 THR A N 1
ATOM 1489 C CA . THR A 1 185 ? -15.506 6.964 22.732 1.00 76.62 185 THR A CA 1
ATOM 1490 C C . THR A 1 185 ? -16.401 7.636 21.690 1.00 76.62 185 THR A C 1
ATOM 1492 O O . THR A 1 185 ? -16.145 8.773 21.298 1.00 76.62 185 THR A O 1
ATOM 1495 N N . ILE A 1 186 ? -17.453 6.948 21.237 1.00 87.06 186 ILE A N 1
ATOM 1496 C CA . ILE A 1 186 ? -18.291 7.398 20.126 1.00 87.06 186 ILE A CA 1
ATOM 1497 C C . ILE A 1 186 ? -19.472 8.217 20.639 1.00 87.06 186 ILE A C 1
ATOM 1499 O O . ILE A 1 186 ? -20.235 7.768 21.493 1.00 87.06 186 ILE A O 1
ATOM 1503 N N . LYS A 1 187 ? -19.650 9.396 20.052 1.00 89.31 187 LYS A N 1
ATOM 1504 C CA . LYS A 1 187 ? -20.858 10.209 20.138 1.00 89.31 187 LYS A CA 1
ATOM 1505 C C . LYS A 1 187 ? -21.579 10.155 18.798 1.00 89.31 187 LYS A C 1
ATOM 1507 O O . LYS A 1 187 ? -21.042 10.602 17.781 1.00 89.31 187 LYS A O 1
ATOM 1512 N N . PHE A 1 188 ? -22.776 9.585 18.818 1.00 90.06 188 PHE A N 1
ATOM 1513 C CA . PHE A 1 188 ? -23.656 9.519 17.658 1.00 90.06 188 PHE A CA 1
ATOM 1514 C C . PHE A 1 188 ? -24.310 10.883 17.416 1.00 90.06 188 PHE A C 1
ATOM 1516 O O . PHE A 1 188 ? -24.581 11.581 18.396 1.00 90.06 188 PHE A O 1
ATOM 1523 N N . PRO A 1 189 ? -24.536 11.272 16.150 1.00 90.12 189 PRO A N 1
ATOM 1524 C CA . PRO A 1 189 ? -25.279 12.485 15.830 1.00 90.12 189 PRO A CA 1
ATOM 1525 C C . PRO A 1 189 ? -26.747 12.341 16.252 1.00 90.12 189 PRO A C 1
ATOM 1527 O O . PRO A 1 189 ? -27.224 13.159 17.029 1.00 90.12 189 PRO A O 1
ATOM 1530 N N . ASP A 1 190 ? -27.395 11.240 15.853 1.00 93.50 190 ASP A N 1
ATOM 1531 C CA . ASP A 1 190 ? -28.804 10.965 16.141 1.00 93.50 190 ASP A CA 1
ATOM 1532 C C . ASP A 1 190 ? -29.007 9.552 16.691 1.00 93.50 190 ASP A C 1
ATOM 1534 O O . ASP A 1 190 ? -28.277 8.614 16.350 1.00 93.50 190 ASP A O 1
ATOM 1538 N N . GLN A 1 191 ? -30.073 9.357 17.463 1.00 93.50 191 GLN A N 1
ATOM 1539 C CA . GLN A 1 191 ? -30.462 8.033 17.952 1.00 93.50 191 GLN A CA 1
ATOM 1540 C C . GLN A 1 191 ? -30.791 7.066 16.798 1.00 93.50 191 GLN A C 1
ATOM 1542 O O . GLN A 1 191 ? -30.395 5.903 16.835 1.00 93.50 191 GLN A O 1
ATOM 1547 N N . ARG A 1 192 ? -31.395 7.569 15.713 1.00 92.50 192 ARG A N 1
ATOM 1548 C CA . ARG A 1 192 ? -31.661 6.781 14.499 1.00 92.50 192 ARG A CA 1
ATOM 1549 C C . ARG A 1 192 ? -30.377 6.253 13.857 1.00 92.50 192 ARG A C 1
ATOM 1551 O O . ARG A 1 192 ? -30.311 5.084 13.492 1.00 92.50 192 ARG A O 1
ATOM 1558 N N . THR A 1 193 ? -29.335 7.087 13.761 1.00 90.81 193 THR A N 1
ATOM 1559 C CA . THR A 1 193 ? -28.033 6.652 13.217 1.00 90.81 193 THR A CA 1
ATOM 1560 C C . THR A 1 193 ? -27.382 5.591 14.096 1.00 90.81 193 THR A C 1
ATOM 1562 O O . THR A 1 193 ? -26.788 4.643 13.589 1.00 90.81 193 THR A O 1
ATOM 1565 N N . LYS A 1 194 ? -27.540 5.701 15.420 1.00 91.88 194 LYS A N 1
ATOM 1566 C CA . LYS A 1 194 ? -27.055 4.700 16.369 1.00 91.88 194 LYS A CA 1
ATOM 1567 C C . LYS A 1 194 ? -27.729 3.350 16.149 1.00 91.88 194 LYS A C 1
ATOM 1569 O O . LYS A 1 194 ? -27.032 2.346 16.065 1.00 91.88 194 LYS A O 1
ATOM 1574 N N . GLU A 1 195 ? -29.052 3.326 16.046 1.00 94.25 195 GLU A N 1
ATOM 1575 C CA . GLU A 1 195 ? -29.823 2.096 15.836 1.00 94.25 195 GLU A CA 1
ATOM 1576 C C . GLU A 1 195 ? -29.515 1.454 14.480 1.00 94.25 195 GLU A C 1
ATOM 1578 O O . GLU A 1 195 ? -29.242 0.256 14.424 1.00 94.25 195 GLU A O 1
ATOM 1583 N N . ALA A 1 196 ? -29.450 2.255 13.411 1.00 93.75 196 ALA A N 1
ATOM 1584 C CA . ALA A 1 196 ? -29.091 1.781 12.076 1.00 93.75 196 ALA A CA 1
ATOM 1585 C C . ALA A 1 196 ? -27.681 1.169 12.038 1.00 93.75 196 ALA A C 1
ATOM 1587 O O . ALA A 1 196 ? -27.493 0.071 11.516 1.00 93.75 196 ALA A O 1
ATOM 1588 N N . LEU A 1 197 ? -26.687 1.837 12.635 1.00 92.25 197 LEU A N 1
ATOM 1589 C CA . LEU A 1 197 ? -25.328 1.300 12.709 1.00 92.25 197 LEU A CA 1
ATOM 1590 C C . LEU A 1 197 ? -25.286 0.035 13.573 1.00 92.25 197 LEU A C 1
ATOM 1592 O O . LEU A 1 197 ? -24.709 -0.960 13.150 1.00 92.25 197 LEU A O 1
ATOM 1596 N N . ILE A 1 198 ? -25.931 0.020 14.743 1.00 93.25 198 ILE A N 1
ATOM 1597 C CA . ILE A 1 198 ? -26.005 -1.187 15.581 1.00 93.25 198 ILE A CA 1
ATOM 1598 C C . ILE A 1 198 ? -26.571 -2.365 14.785 1.00 93.25 198 ILE A C 1
ATOM 1600 O O . ILE A 1 198 ? -25.967 -3.431 14.818 1.00 93.25 198 ILE A O 1
ATOM 1604 N N . TYR A 1 199 ? -27.652 -2.164 14.030 1.00 93.31 199 TYR A N 1
ATOM 1605 C CA . TYR A 1 199 ? -28.240 -3.196 13.176 1.00 93.31 199 TYR A CA 1
ATOM 1606 C C . TYR A 1 199 ? -27.248 -3.718 12.126 1.00 93.31 199 TYR A C 1
ATOM 1608 O O . TYR A 1 199 ? -27.017 -4.923 12.034 1.00 93.31 199 TYR A O 1
ATOM 1616 N N . VAL A 1 200 ? -26.588 -2.820 11.387 1.00 91.19 200 VAL A N 1
ATOM 1617 C CA . VAL A 1 200 ? -25.596 -3.191 10.363 1.00 91.19 200 VAL A CA 1
ATOM 1618 C C . VAL A 1 200 ? -24.424 -3.972 10.966 1.00 91.19 200 VAL A C 1
ATOM 1620 O O . VAL A 1 200 ? -24.046 -5.021 10.449 1.00 91.19 200 VAL A O 1
ATOM 1623 N N . PHE A 1 201 ? -23.844 -3.490 12.070 1.00 90.38 201 PHE A N 1
ATOM 1624 C CA . PHE A 1 201 ? -22.709 -4.154 12.722 1.00 90.38 201 PHE A CA 1
ATOM 1625 C C . PHE A 1 201 ? -23.125 -5.439 13.451 1.00 90.38 201 PHE A C 1
ATOM 1627 O O . PHE A 1 201 ? -22.307 -6.350 13.613 1.00 90.38 201 PHE A O 1
ATOM 1634 N N . ASP A 1 202 ? -24.392 -5.568 13.850 1.00 90.31 202 ASP A N 1
ATOM 1635 C CA . ASP A 1 202 ? -24.907 -6.814 14.403 1.00 90.31 202 ASP A CA 1
ATOM 1636 C C . ASP A 1 202 ? -24.968 -7.925 13.338 1.00 90.31 202 ASP A C 1
ATOM 1638 O O . ASP A 1 202 ? -24.648 -9.081 13.614 1.00 90.31 202 ASP A O 1
ATOM 1642 N N . GLN A 1 203 ? -25.196 -7.576 12.075 1.00 87.19 203 GLN A N 1
ATOM 1643 C CA . GLN A 1 203 ? -25.104 -8.528 10.967 1.00 87.19 203 GLN A CA 1
ATOM 1644 C C . GLN A 1 203 ? -23.663 -8.947 10.611 1.00 87.19 203 GLN A C 1
ATOM 1646 O O . GLN A 1 203 ? -23.466 -9.771 9.719 1.00 87.19 203 GLN A O 1
ATOM 1651 N N . LEU A 1 204 ? -22.625 -8.423 11.273 1.00 82.94 204 LEU A N 1
ATOM 1652 C CA . LEU A 1 204 ? -21.237 -8.790 10.978 1.00 82.94 204 LEU A CA 1
ATOM 1653 C C . LEU A 1 204 ? -20.748 -9.965 11.837 1.00 82.94 204 LEU A C 1
ATOM 1655 O O . LEU A 1 204 ? -20.609 -9.881 13.062 1.00 82.94 204 LEU A O 1
ATOM 1659 N N . GLY A 1 205 ? -20.411 -11.072 11.170 1.00 72.00 205 GLY A N 1
ATOM 1660 C CA . GLY A 1 205 ? -19.749 -12.231 11.766 1.00 72.00 205 GLY A CA 1
ATOM 1661 C C . GLY A 1 205 ? -20.138 -13.572 11.134 1.00 72.00 205 GLY A C 1
ATOM 1662 O O . GLY A 1 205 ? -21.044 -13.638 10.304 1.00 72.00 205 GLY A O 1
ATOM 1663 N N . PRO A 1 206 ? -19.485 -14.675 11.542 1.00 63.25 206 PRO A N 1
ATOM 1664 C CA . PRO A 1 206 ? -19.744 -16.009 10.991 1.00 63.25 206 PRO A CA 1
ATOM 1665 C C . PRO A 1 206 ? -21.190 -16.487 11.200 1.00 63.25 206 PRO A C 1
ATOM 1667 O O . PRO A 1 206 ? -21.694 -17.261 10.393 1.00 63.25 206 PRO A O 1
ATOM 1670 N N . GLN A 1 207 ? -21.882 -15.986 12.229 1.00 53.34 207 GLN A N 1
ATOM 1671 C CA . GLN A 1 207 ? -23.293 -16.307 12.470 1.00 53.34 207 GLN A CA 1
ATOM 1672 C C . GLN A 1 207 ? -24.225 -15.728 11.390 1.00 53.34 207 GLN A C 1
ATOM 1674 O O . GLN A 1 207 ? -25.209 -16.366 11.034 1.00 53.34 207 GLN A O 1
ATOM 1679 N N . ALA A 1 208 ? -23.876 -14.588 10.788 1.00 54.62 208 ALA A N 1
ATOM 1680 C CA . ALA A 1 208 ? -24.656 -13.978 9.712 1.00 54.62 208 ALA A CA 1
ATOM 1681 C C . ALA A 1 208 ? -24.375 -14.595 8.329 1.00 54.62 208 ALA A C 1
ATOM 1683 O O . ALA A 1 208 ? -25.235 -14.567 7.447 1.00 54.62 208 ALA A O 1
ATOM 1684 N N . LYS A 1 209 ? -23.205 -15.228 8.134 1.00 52.19 209 LYS A N 1
ATOM 1685 C CA . LYS A 1 209 ? -22.875 -15.955 6.889 1.00 52.19 209 LYS A CA 1
ATOM 1686 C C . LYS A 1 209 ? -23.833 -17.128 6.625 1.00 52.19 209 LYS A C 1
ATOM 1688 O O . LYS A 1 209 ? -24.053 -17.472 5.471 1.00 52.19 209 LYS A O 1
ATOM 1693 N N . LYS A 1 210 ? -24.463 -17.688 7.668 1.00 49.38 210 LYS A N 1
ATOM 1694 C CA . LY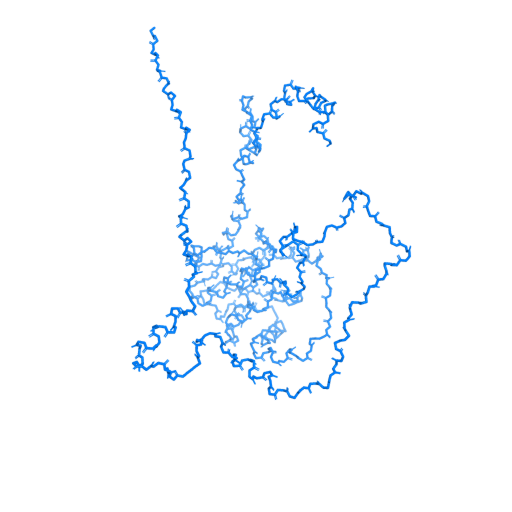S A 1 210 ? -25.513 -18.715 7.532 1.00 49.38 210 LYS A CA 1
ATOM 1695 C C . LYS A 1 210 ? -26.838 -18.171 6.980 1.00 49.38 210 LYS A C 1
ATOM 1697 O O . LYS A 1 210 ? -27.587 -18.937 6.388 1.00 49.38 210 LYS A O 1
ATOM 1702 N N . GLN A 1 211 ? -27.126 -16.880 7.158 1.00 42.59 211 GLN A N 1
ATOM 1703 C CA . GLN A 1 211 ? -28.357 -16.248 6.666 1.00 42.59 211 GLN A CA 1
ATOM 1704 C C . GLN A 1 211 ? -28.188 -15.697 5.240 1.00 42.59 211 GLN A C 1
ATOM 1706 O O . GLN A 1 211 ? -29.075 -15.883 4.417 1.00 42.59 211 GLN A O 1
ATOM 1711 N N . LYS A 1 212 ? -27.016 -15.142 4.894 1.00 44.72 212 LYS A N 1
ATOM 1712 C CA . LYS A 1 212 ? -26.741 -14.602 3.543 1.00 44.72 212 LYS A CA 1
ATOM 1713 C C . LYS A 1 212 ? -26.553 -15.650 2.435 1.00 44.72 212 LYS A C 1
ATOM 1715 O O . LYS A 1 212 ? -26.623 -15.301 1.264 1.00 44.72 212 LYS A O 1
ATOM 1720 N N . ALA A 1 213 ? -26.355 -16.927 2.769 1.00 39.97 213 ALA A N 1
ATOM 1721 C CA . ALA A 1 213 ? -26.220 -18.000 1.775 1.00 39.97 213 ALA A CA 1
ATOM 1722 C C . ALA A 1 213 ? -27.531 -18.342 1.028 1.00 39.97 213 ALA A C 1
ATOM 1724 O O . ALA A 1 213 ? -27.510 -19.190 0.142 1.00 39.97 213 ALA A O 1
ATOM 1725 N N . LYS A 1 214 ? -28.663 -17.710 1.379 1.00 35.41 214 LYS A N 1
ATOM 1726 C CA . LYS A 1 214 ? -29.974 -17.939 0.746 1.00 35.41 214 LYS A CA 1
ATOM 1727 C C . LYS A 1 214 ? -30.425 -16.844 -0.233 1.00 35.41 214 LYS A C 1
ATOM 1729 O O . LYS A 1 214 ? -31.415 -17.061 -0.915 1.00 35.41 214 LYS A O 1
ATOM 1734 N N . GLU A 1 215 ? -29.723 -15.713 -0.332 1.00 39.81 215 GLU A N 1
ATOM 1735 C CA . GLU A 1 215 ? -30.211 -14.523 -1.067 1.00 39.81 215 GLU A CA 1
ATOM 1736 C C . GLU A 1 215 ? -29.194 -13.941 -2.067 1.00 39.81 215 GLU A C 1
ATOM 1738 O O . GLU A 1 215 ? -29.356 -12.829 -2.554 1.00 39.81 215 GLU A O 1
ATOM 1743 N N . ALA A 1 216 ? -28.124 -14.667 -2.398 1.00 34.03 216 ALA A N 1
ATOM 1744 C CA . ALA A 1 216 ? -27.134 -14.192 -3.363 1.00 34.03 216 ALA A CA 1
ATOM 1745 C C . ALA A 1 216 ? -27.507 -14.612 -4.793 1.00 34.03 216 ALA A C 1
ATOM 1747 O O . ALA A 1 216 ? -26.896 -15.516 -5.357 1.00 34.03 216 ALA A O 1
ATOM 1748 N N . ASN A 1 217 ? -28.509 -13.951 -5.365 1.00 34.59 217 ASN A N 1
ATOM 1749 C CA . ASN A 1 217 ? -28.664 -13.859 -6.810 1.00 34.59 217 ASN A CA 1
ATOM 1750 C C . ASN A 1 217 ? -29.266 -12.491 -7.123 1.00 34.59 217 ASN A C 1
ATOM 1752 O O . ASN A 1 217 ? -30.478 -12.357 -7.134 1.00 34.59 217 ASN A O 1
ATOM 1756 N N . GLU A 1 218 ? -28.419 -11.475 -7.269 1.00 33.38 218 GLU A N 1
ATOM 1757 C CA . GLU A 1 218 ? -28.662 -10.352 -8.176 1.00 33.38 218 GLU A CA 1
ATOM 1758 C C . GLU A 1 218 ? -27.439 -9.437 -8.234 1.00 33.38 218 GLU A C 1
ATOM 1760 O O . GLU A 1 218 ? -26.726 -9.190 -7.257 1.00 33.38 218 GLU A O 1
ATOM 1765 N N . GLU A 1 219 ? -27.173 -9.037 -9.467 1.00 36.66 219 GLU A N 1
ATOM 1766 C CA . GLU A 1 219 ? -26.050 -8.265 -9.955 1.00 36.66 219 GLU A CA 1
ATOM 1767 C C . GLU A 1 219 ? -26.020 -6.869 -9.330 1.00 36.66 219 GLU A C 1
ATOM 1769 O O . GLU A 1 219 ? -27.050 -6.229 -9.149 1.00 36.66 219 GLU A O 1
ATOM 1774 N N . ASN A 1 220 ? -24.822 -6.350 -9.067 1.00 29.19 220 ASN A N 1
ATOM 1775 C CA . ASN A 1 220 ? -24.620 -4.908 -9.025 1.00 29.19 220 ASN A CA 1
ATOM 1776 C C . ASN A 1 220 ? -23.330 -4.575 -9.765 1.00 29.19 220 ASN A C 1
ATOM 1778 O O . ASN A 1 220 ? -22.219 -4.777 -9.268 1.00 29.19 220 ASN A O 1
ATOM 1782 N N . ALA A 1 221 ? -23.535 -4.116 -10.995 1.00 31.97 221 ALA A N 1
ATOM 1783 C CA . ALA A 1 221 ? -22.543 -3.501 -11.848 1.00 31.97 221 ALA A CA 1
ATOM 1784 C C . ALA A 1 221 ? -22.316 -2.040 -11.421 1.00 31.97 221 ALA A C 1
ATOM 1786 O O . ALA A 1 221 ? -23.252 -1.275 -11.213 1.00 31.97 221 ALA A O 1
ATOM 1787 N N . GLU A 1 222 ? -21.037 -1.703 -11.280 1.00 35.94 222 GLU A N 1
ATOM 1788 C CA . GLU A 1 222 ? -20.402 -0.447 -11.693 1.00 35.94 222 GLU A CA 1
ATOM 1789 C C . GLU A 1 222 ? -21.196 0.867 -11.543 1.00 35.94 222 GLU A C 1
ATOM 1791 O O . GLU A 1 222 ? -21.822 1.346 -12.482 1.00 35.94 222 GLU A O 1
ATOM 1796 N N . VAL A 1 223 ? -20.999 1.552 -10.407 1.00 30.02 223 VAL A N 1
ATOM 1797 C CA . VAL A 1 223 ? -21.052 3.026 -10.328 1.00 30.02 223 VAL A CA 1
ATOM 1798 C C . VAL A 1 223 ? -19.911 3.511 -9.424 1.00 30.02 223 VAL A C 1
ATOM 1800 O O . VAL A 1 223 ? -20.093 3.827 -8.251 1.00 30.02 223 VAL A O 1
ATOM 1803 N N . GLU A 1 224 ? -18.689 3.549 -9.957 1.00 38.22 224 GLU A N 1
ATOM 1804 C CA . GLU A 1 224 ? -17.512 4.089 -9.262 1.00 38.22 224 GLU A CA 1
ATOM 1805 C C . GLU A 1 224 ? -16.836 5.192 -10.088 1.00 38.22 224 GLU A C 1
ATOM 1807 O O . GLU A 1 224 ? -15.774 4.983 -10.672 1.00 38.22 224 GLU A O 1
ATOM 1812 N N . SER A 1 225 ? -17.407 6.399 -10.123 1.00 35.84 225 SER A N 1
ATOM 1813 C CA . SER A 1 225 ? -16.647 7.570 -10.606 1.00 35.84 225 SER A CA 1
ATOM 1814 C C . SER A 1 225 ? -17.079 8.941 -10.066 1.00 35.84 225 SER A C 1
ATOM 1816 O O . SER A 1 225 ? -16.263 9.859 -10.095 1.00 35.84 225 SER A O 1
ATOM 1818 N N . GLU A 1 226 ? -18.264 9.112 -9.467 1.00 34.22 226 GLU A N 1
ATOM 1819 C CA . GLU A 1 226 ? -18.744 10.461 -9.080 1.00 34.22 226 GLU A CA 1
ATOM 1820 C C . GLU A 1 226 ? -18.754 10.760 -7.566 1.00 34.22 226 GLU A C 1
ATOM 1822 O O . GLU A 1 226 ? -18.747 11.920 -7.145 1.00 34.22 226 GLU A O 1
ATOM 1827 N N . ILE A 1 227 ? -18.687 9.733 -6.716 1.00 42.06 227 ILE A N 1
ATOM 1828 C CA . ILE A 1 227 ? -18.814 9.868 -5.248 1.00 42.06 227 ILE A CA 1
ATOM 1829 C C . ILE A 1 227 ? -17.545 10.465 -4.610 1.00 42.06 227 ILE A C 1
ATOM 1831 O O . ILE A 1 227 ? -17.580 11.106 -3.556 1.00 42.06 227 ILE A O 1
ATOM 1835 N N . ASP A 1 228 ? -16.412 10.351 -5.303 1.00 39.09 228 ASP A N 1
ATOM 1836 C CA . ASP A 1 228 ? -15.110 10.818 -4.837 1.00 39.09 228 ASP A CA 1
ATOM 1837 C C . ASP A 1 228 ? -15.064 12.358 -4.705 1.00 39.09 228 ASP A C 1
ATOM 1839 O O . ASP A 1 228 ? -14.167 12.883 -4.054 1.00 39.09 228 ASP A O 1
ATOM 1843 N N . GLY A 1 229 ? -15.991 13.106 -5.320 1.00 36.41 229 GLY A N 1
ATOM 1844 C CA . GLY A 1 229 ? -16.049 14.575 -5.292 1.00 36.41 229 GLY A CA 1
ATOM 1845 C C . GLY A 1 229 ? -16.819 15.181 -4.110 1.00 36.41 229 GLY A C 1
ATOM 1846 O O . GLY A 1 229 ? -16.357 16.164 -3.531 1.00 36.41 229 GLY A O 1
ATOM 1847 N N . LYS A 1 230 ? -17.960 14.596 -3.719 1.00 35.16 230 LYS A N 1
ATOM 1848 C CA . LYS A 1 230 ? -18.885 15.197 -2.733 1.00 35.16 230 LYS A CA 1
ATOM 1849 C C . LYS A 1 230 ? -18.476 14.960 -1.274 1.00 35.16 230 LYS A C 1
ATOM 1851 O O . LYS A 1 230 ? -18.532 15.889 -0.475 1.00 35.16 230 LYS A O 1
ATOM 1856 N N . LEU A 1 231 ? -17.905 13.797 -0.945 1.00 44.41 231 LEU A N 1
ATOM 1857 C CA . LEU A 1 231 ? -17.346 13.517 0.394 1.00 44.41 231 LEU A CA 1
ATOM 1858 C C . LEU A 1 231 ? -16.136 14.413 0.763 1.00 44.41 231 LEU A C 1
ATOM 1860 O O . LEU A 1 231 ? -15.728 14.465 1.924 1.00 44.41 231 LEU A O 1
ATOM 1864 N N . LYS A 1 232 ? -15.533 15.122 -0.209 1.00 43.53 232 LYS A N 1
ATOM 1865 C CA . LYS A 1 232 ? -14.292 15.902 -0.032 1.00 43.53 232 LYS A CA 1
ATOM 1866 C C . LYS A 1 232 ? -14.475 17.257 0.656 1.00 43.53 232 LYS A C 1
ATOM 1868 O O . LYS A 1 232 ? -13.507 17.741 1.243 1.00 43.53 232 LYS A O 1
ATOM 1873 N N . GLN A 1 233 ? -15.634 17.907 0.562 1.00 41.75 233 GLN A N 1
ATOM 1874 C CA . GLN A 1 233 ? -15.750 19.314 0.978 1.00 41.75 233 GLN A CA 1
ATOM 1875 C C . GLN A 1 233 ? -16.127 19.486 2.458 1.00 41.75 233 GLN A C 1
ATOM 1877 O O . GLN A 1 233 ? -15.567 20.357 3.119 1.00 41.75 233 GLN A O 1
ATOM 1882 N N . GLU A 1 234 ? -16.943 18.601 3.034 1.00 38.44 234 GLU A N 1
ATOM 1883 C CA . GLU A 1 234 ? -17.414 18.757 4.424 1.00 38.44 234 GLU A CA 1
ATOM 1884 C C . GLU A 1 234 ? -16.507 18.129 5.492 1.00 38.44 234 GLU A C 1
ATOM 1886 O O . GLU A 1 234 ? -16.552 18.514 6.660 1.00 38.44 234 GLU A O 1
ATOM 1891 N N . TYR A 1 235 ? -15.611 17.206 5.129 1.00 47.16 235 TYR A N 1
ATOM 1892 C CA . TYR A 1 235 ? -14.759 16.528 6.118 1.00 47.16 235 TYR A CA 1
ATOM 1893 C C . TYR A 1 235 ? -13.588 17.381 6.645 1.00 47.16 235 TYR A C 1
ATOM 1895 O O . TYR A 1 235 ? -12.850 16.969 7.546 1.00 47.16 235 TYR A O 1
ATOM 1903 N N . ASN A 1 236 ? -13.353 18.560 6.057 1.00 43.28 236 ASN A N 1
ATOM 1904 C CA . ASN A 1 236 ? -12.026 19.167 6.060 1.00 43.28 236 ASN A CA 1
ATOM 1905 C C . ASN A 1 236 ? -11.694 20.136 7.203 1.00 43.28 236 ASN A C 1
ATOM 1907 O O . ASN A 1 236 ? -10.499 20.364 7.411 1.00 43.28 236 ASN A O 1
ATOM 1911 N N . THR A 1 237 ? -12.653 20.642 7.983 1.00 42.31 237 THR A N 1
ATOM 1912 C CA . THR A 1 237 ? -12.363 21.740 8.933 1.00 42.31 237 THR A CA 1
ATOM 1913 C C . THR A 1 237 ? -12.720 21.467 10.396 1.00 42.31 237 THR A C 1
ATOM 1915 O O . THR A 1 237 ? -12.014 21.954 11.272 1.00 42.31 237 THR A O 1
ATOM 1918 N N . THR A 1 238 ? -13.718 20.637 10.712 1.00 43.56 238 THR A N 1
ATOM 1919 C CA . THR A 1 238 ? -14.248 20.542 12.095 1.00 43.56 238 THR A CA 1
ATOM 1920 C C . THR A 1 238 ? -14.113 19.177 12.774 1.00 43.56 238 THR A C 1
ATOM 1922 O O . THR A 1 238 ? -14.399 19.066 13.966 1.00 43.56 238 THR A O 1
ATOM 1925 N N . ARG A 1 239 ? -13.647 18.127 12.076 1.00 53.38 239 ARG A N 1
ATOM 1926 C CA . ARG A 1 239 ? -13.736 16.737 12.585 1.00 53.38 239 ARG A CA 1
ATOM 1927 C C . ARG A 1 239 ? -12.421 15.961 12.725 1.00 53.38 239 ARG A C 1
ATOM 1929 O O . ARG A 1 239 ? -12.399 14.896 13.339 1.00 53.38 239 ARG A O 1
ATOM 1936 N N . LYS A 1 240 ? -11.313 16.498 12.206 1.00 53.53 240 LYS A N 1
ATOM 1937 C CA . LYS A 1 240 ? -10.028 15.790 12.022 1.00 53.53 240 LYS A CA 1
ATOM 1938 C C . LYS A 1 240 ? -9.314 15.331 13.307 1.00 53.53 240 LYS A C 1
ATOM 1940 O O . LYS A 1 240 ? -8.459 14.456 13.233 1.00 53.53 240 LYS A O 1
ATOM 1945 N N . GLY A 1 241 ? -9.636 15.887 14.475 1.00 62.34 241 GLY A N 1
ATOM 1946 C CA . GLY A 1 241 ? -8.810 15.697 15.678 1.00 62.34 241 GLY A CA 1
ATOM 1947 C C . GLY A 1 241 ? -9.112 14.453 16.523 1.00 62.34 241 GLY A C 1
ATOM 1948 O O . GLY A 1 241 ? -8.205 13.895 17.140 1.00 62.34 241 GLY A O 1
ATOM 1949 N N . GLY A 1 242 ? -10.373 14.009 16.572 1.00 76.62 242 GLY A N 1
ATOM 1950 C CA . GLY A 1 242 ? -10.826 13.038 17.578 1.00 76.62 242 GLY A CA 1
ATOM 1951 C C . GLY A 1 242 ? -10.252 11.630 17.404 1.00 76.62 242 GLY A C 1
ATOM 1952 O O . GLY A 1 242 ? -9.772 11.028 18.362 1.00 76.62 242 GLY A O 1
ATOM 1953 N N . SER A 1 243 ? -10.256 11.118 16.170 1.00 82.19 243 SER A N 1
ATOM 1954 C CA . SER A 1 243 ? -9.768 9.771 15.840 1.00 82.19 243 SER A CA 1
ATOM 1955 C C . SER A 1 243 ? -8.250 9.645 15.975 1.00 82.19 243 SER A C 1
ATOM 1957 O O . SER A 1 243 ? -7.746 8.635 16.459 1.00 82.19 243 SER A O 1
ATOM 1959 N N . GLN A 1 244 ? -7.510 10.689 15.597 1.00 86.69 244 GLN A N 1
ATOM 1960 C CA . GLN A 1 244 ? -6.046 10.691 15.605 1.00 86.69 244 GLN A CA 1
ATOM 1961 C C . GLN A 1 244 ? -5.463 10.656 17.024 1.00 86.69 244 GLN A C 1
ATOM 1963 O O . GLN A 1 244 ? -4.388 10.092 17.241 1.00 86.69 244 GLN A O 1
ATOM 1968 N N . ALA A 1 245 ? -6.180 11.223 17.996 1.00 87.88 245 ALA A N 1
ATOM 1969 C CA . ALA A 1 245 ? -5.774 11.245 19.396 1.00 87.88 245 ALA A CA 1
ATOM 1970 C C . ALA A 1 245 ? -5.879 9.876 20.099 1.00 87.88 245 ALA A C 1
ATOM 1972 O O . ALA A 1 245 ? -5.348 9.724 21.199 1.00 87.88 245 ALA A O 1
ATOM 1973 N N . LEU A 1 246 ? -6.530 8.878 19.488 1.00 89.75 246 LEU A N 1
ATOM 1974 C CA . LEU A 1 246 ? -6.748 7.576 20.115 1.00 89.75 246 LEU A CA 1
ATOM 1975 C C . LEU A 1 246 ? -5.447 6.800 20.336 1.00 89.75 246 LEU A C 1
ATOM 1977 O O . LEU A 1 246 ? -4.606 6.661 19.441 1.00 89.75 246 LEU A O 1
ATOM 1981 N N . ALA A 1 247 ? -5.321 6.243 21.540 1.00 91.31 247 ALA A N 1
ATOM 1982 C CA . ALA A 1 247 ? -4.183 5.433 21.947 1.00 91.31 247 ALA A CA 1
ATOM 1983 C C . ALA A 1 247 ? -4.347 3.966 21.512 1.00 91.31 247 ALA A C 1
ATOM 1985 O O . ALA A 1 247 ? -5.359 3.327 21.790 1.00 91.31 247 ALA A O 1
ATOM 1986 N N . LEU A 1 248 ? -3.319 3.393 20.890 1.00 91.19 248 LEU A N 1
ATOM 1987 C CA . LEU A 1 248 ? -3.248 1.997 20.445 1.00 91.19 248 LEU A CA 1
ATOM 1988 C C . LEU A 1 248 ? -2.423 1.154 21.435 1.00 91.19 248 LEU A C 1
ATOM 1990 O O . LEU A 1 248 ? -1.452 0.507 21.057 1.00 91.19 248 LEU A O 1
ATOM 1994 N N . LYS A 1 249 ? -2.780 1.186 22.728 1.00 89.94 249 LYS A N 1
ATOM 1995 C CA . LYS A 1 249 ? -2.049 0.460 23.791 1.00 89.94 249 LYS A CA 1
ATOM 1996 C C . LYS A 1 249 ? -2.376 -1.036 23.827 1.00 89.94 249 LYS A C 1
ATOM 1998 O O . LYS A 1 249 ? -1.505 -1.857 24.081 1.00 89.94 249 LYS A O 1
ATOM 2003 N N . ASN A 1 250 ? -3.638 -1.399 23.592 1.00 91.00 250 ASN A N 1
ATOM 2004 C CA . ASN A 1 250 ? -4.075 -2.794 23.645 1.00 91.00 250 ASN A CA 1
ATOM 2005 C C . ASN A 1 250 ? -3.694 -3.525 22.339 1.00 91.00 250 ASN A C 1
ATOM 2007 O O . ASN A 1 250 ? -4.150 -3.083 21.280 1.00 91.00 250 ASN A O 1
ATOM 2011 N N . PRO A 1 251 ? -2.951 -4.649 22.391 1.00 92.56 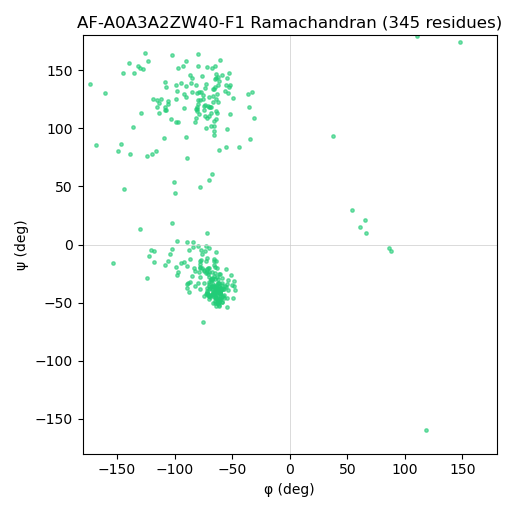251 PRO A N 1
ATOM 2012 C CA . PRO A 1 251 ? -2.529 -5.388 21.200 1.00 92.56 251 PRO A CA 1
ATOM 2013 C C . PRO A 1 251 ? -3.681 -5.850 20.299 1.00 92.56 251 PRO A C 1
ATOM 2015 O O . PRO A 1 251 ? -3.564 -5.759 19.081 1.00 92.56 251 PRO A O 1
ATOM 2018 N N . LEU A 1 252 ? -4.813 -6.280 20.868 1.00 92.50 252 LEU A N 1
ATOM 2019 C CA . LEU A 1 252 ? -5.967 -6.757 20.093 1.00 92.50 252 LEU A CA 1
ATOM 2020 C C . LEU A 1 252 ? -6.637 -5.620 19.316 1.00 92.50 252 LEU A C 1
ATOM 2022 O O . LEU A 1 252 ? -6.963 -5.768 18.140 1.00 92.50 252 LEU A O 1
ATOM 2026 N N . ILE A 1 253 ? -6.807 -4.467 19.968 1.00 92.44 253 ILE A N 1
ATOM 2027 C CA . ILE A 1 253 ? -7.379 -3.265 19.343 1.00 92.44 253 ILE A CA 1
ATOM 2028 C C . ILE A 1 253 ? -6.413 -2.720 18.296 1.00 92.44 253 ILE A C 1
ATOM 2030 O O . ILE A 1 253 ? -6.827 -2.389 17.191 1.00 92.44 253 ILE A O 1
ATOM 2034 N N . LYS A 1 254 ? -5.119 -2.679 18.628 1.00 93.50 254 LYS A N 1
ATOM 2035 C CA . LYS A 1 254 ? -4.054 -2.249 17.725 1.00 93.50 254 LYS A CA 1
ATOM 2036 C C . LYS A 1 254 ? -4.025 -3.110 16.468 1.00 93.50 254 LYS A C 1
ATOM 2038 O O . LYS A 1 254 ? -4.054 -2.565 15.373 1.00 93.50 254 LYS A O 1
ATOM 2043 N N . PHE A 1 255 ? -4.041 -4.433 16.609 1.00 93.88 255 PHE A N 1
ATOM 2044 C CA . PHE A 1 255 ? -4.061 -5.353 15.477 1.00 93.88 255 PHE A CA 1
ATOM 2045 C C . PHE A 1 255 ? -5.310 -5.174 14.607 1.00 93.88 255 PHE A C 1
ATOM 2047 O O . PHE A 1 255 ? -5.183 -5.006 13.396 1.00 93.88 255 PHE A O 1
ATOM 2054 N N . ALA A 1 256 ? -6.504 -5.148 15.209 1.00 94.50 256 ALA A N 1
ATOM 2055 C CA . ALA A 1 256 ? -7.748 -4.953 14.466 1.00 94.50 256 ALA A CA 1
ATOM 2056 C C . ALA A 1 256 ? -7.766 -3.607 13.722 1.00 94.50 256 ALA A C 1
ATOM 2058 O O . ALA A 1 256 ? -8.135 -3.556 12.549 1.00 94.50 256 ALA A O 1
ATOM 2059 N N . PHE A 1 257 ? -7.289 -2.540 14.374 1.00 94.56 257 PHE A N 1
ATOM 2060 C CA . PHE A 1 257 ? -7.161 -1.211 13.779 1.00 94.56 257 PHE A CA 1
ATOM 2061 C C . PHE A 1 257 ? -6.211 -1.210 12.598 1.00 94.56 257 PHE A C 1
ATOM 2063 O O . PHE A 1 257 ? -6.594 -0.786 11.516 1.00 94.56 257 PHE A O 1
ATOM 2070 N N . LEU A 1 258 ? -4.998 -1.729 12.773 1.00 95.00 258 LEU A N 1
ATOM 2071 C CA . LEU A 1 258 ? -4.000 -1.786 11.709 1.00 95.00 258 LEU A CA 1
ATOM 2072 C C . LEU A 1 258 ? -4.493 -2.620 10.525 1.00 95.00 258 LEU A C 1
ATOM 2074 O O . LEU A 1 258 ? -4.308 -2.214 9.379 1.00 95.00 258 LEU A O 1
ATOM 2078 N N . LYS A 1 259 ? -5.151 -3.755 10.791 1.00 94.44 259 LYS A N 1
ATOM 2079 C CA . LYS A 1 259 ? -5.705 -4.634 9.759 1.00 94.44 259 LYS A CA 1
ATOM 2080 C C . LYS A 1 259 ? -6.765 -3.904 8.932 1.00 94.44 259 LYS A C 1
ATOM 2082 O O . LYS A 1 259 ? -6.630 -3.837 7.712 1.00 94.44 259 LYS A O 1
ATOM 2087 N N . ARG A 1 260 ? -7.762 -3.300 9.586 1.00 93.88 260 ARG A N 1
ATOM 2088 C CA . ARG A 1 260 ? -8.828 -2.555 8.904 1.00 93.88 260 ARG A CA 1
ATOM 2089 C C . ARG A 1 260 ? -8.308 -1.298 8.210 1.00 93.88 260 ARG A C 1
ATOM 2091 O O . ARG A 1 260 ? -8.646 -1.039 7.064 1.00 93.88 260 ARG A O 1
ATOM 2098 N N . PHE A 1 261 ? -7.420 -0.555 8.858 1.00 94.31 261 PHE A N 1
ATOM 2099 C CA . PHE A 1 261 ? -6.784 0.623 8.275 1.00 94.31 261 PHE A CA 1
ATOM 2100 C C . PHE A 1 261 ? -5.966 0.277 7.022 1.00 94.31 261 PHE A C 1
ATOM 2102 O O . PHE A 1 261 ? -6.006 1.017 6.041 1.00 94.31 261 PHE A O 1
ATOM 2109 N N . SER A 1 262 ? -5.278 -0.870 7.011 1.00 93.69 262 SER A N 1
ATOM 2110 C CA . SER A 1 262 ? -4.561 -1.356 5.824 1.00 93.69 262 SER A CA 1
ATOM 2111 C C . SER A 1 262 ? -5.525 -1.729 4.693 1.00 93.69 262 SER A C 1
ATOM 2113 O O . SER A 1 262 ? -5.251 -1.393 3.546 1.00 93.69 262 SER A O 1
ATOM 2115 N N . GLN A 1 263 ? -6.671 -2.354 5.001 1.00 93.31 263 GLN A N 1
ATOM 2116 C CA . GLN A 1 263 ? -7.716 -2.625 4.003 1.00 93.31 263 GLN A CA 1
ATOM 2117 C C . GLN A 1 263 ? -8.284 -1.344 3.402 1.00 93.31 263 GLN A C 1
ATOM 2119 O O . GLN A 1 263 ? -8.397 -1.259 2.192 1.00 93.31 263 GLN A O 1
ATOM 2124 N N . LEU A 1 264 ? -8.586 -0.332 4.216 1.00 92.25 264 LEU A N 1
ATOM 2125 C CA . LEU A 1 264 ? -9.162 0.918 3.711 1.00 92.25 264 LEU A CA 1
ATOM 2126 C C . LEU A 1 264 ? -8.159 1.743 2.895 1.00 92.25 264 LEU A C 1
ATOM 2128 O O . LEU A 1 264 ? -8.537 2.429 1.955 1.00 92.25 264 LEU A O 1
ATOM 2132 N N . THR A 1 265 ? -6.876 1.713 3.260 1.00 92.00 265 THR A N 1
ATOM 2133 C CA . THR A 1 265 ? -5.845 2.536 2.602 1.00 92.00 265 THR A CA 1
ATOM 2134 C C . THR A 1 265 ? -5.103 1.825 1.471 1.00 92.00 265 THR A C 1
ATOM 2136 O O . THR A 1 265 ? -4.387 2.486 0.714 1.00 92.00 265 THR A O 1
ATOM 2139 N N . GLY A 1 266 ? -5.190 0.495 1.383 1.00 91.88 266 GLY A N 1
ATOM 2140 C CA . GLY A 1 266 ? -4.374 -0.324 0.478 1.00 91.88 266 GLY A CA 1
ATOM 2141 C C . GLY A 1 266 ? -2.877 -0.327 0.815 1.00 91.88 266 GLY A C 1
ATOM 2142 O O . GLY A 1 266 ? -2.054 -0.797 0.026 1.00 91.88 266 GLY A O 1
ATOM 2143 N N . GLN A 1 267 ? -2.479 0.220 1.970 1.00 90.00 267 GLN A N 1
ATOM 2144 C CA . GLN A 1 267 ? -1.077 0.355 2.361 1.00 90.00 267 GLN A CA 1
ATOM 2145 C C . GLN A 1 267 ? -0.662 -0.766 3.309 1.00 90.00 267 GLN A C 1
ATOM 2147 O O . GLN A 1 267 ? -1.223 -0.936 4.388 1.00 90.00 267 GLN A O 1
ATOM 2152 N N . ARG A 1 268 ? 0.403 -1.488 2.944 1.00 90.94 268 ARG A N 1
ATOM 2153 C CA . ARG A 1 268 ? 1.078 -2.405 3.866 1.00 90.94 268 ARG A CA 1
ATOM 2154 C C . ARG A 1 268 ? 1.913 -1.611 4.871 1.00 90.94 268 ARG A C 1
ATOM 2156 O O . ARG A 1 268 ? 2.775 -0.817 4.478 1.00 90.94 268 ARG A O 1
ATOM 2163 N N . LEU A 1 269 ? 1.669 -1.860 6.152 1.00 91.56 269 LEU A N 1
ATOM 2164 C CA . LEU A 1 269 ? 2.406 -1.282 7.275 1.00 91.56 269 LEU A CA 1
ATOM 2165 C C . LEU A 1 269 ? 3.589 -2.193 7.634 1.00 91.56 269 LEU A C 1
ATOM 2167 O O . LEU A 1 269 ? 3.441 -3.413 7.637 1.00 91.56 269 LEU A O 1
ATOM 2171 N N . SER A 1 270 ? 4.767 -1.616 7.888 1.00 91.81 270 SER A N 1
ATOM 2172 C CA . SER A 1 270 ? 5.955 -2.378 8.295 1.00 91.81 270 SER A CA 1
ATOM 2173 C C . SER A 1 270 ? 5.911 -2.736 9.780 1.00 91.81 270 SER A C 1
ATOM 2175 O O . SER A 1 270 ? 5.362 -1.987 10.585 1.00 91.81 270 SER A O 1
ATOM 2177 N N . ASP A 1 271 ? 6.573 -3.823 10.171 1.00 92.38 271 ASP A N 1
ATOM 2178 C CA . ASP A 1 271 ? 6.600 -4.270 11.572 1.00 92.38 271 ASP A CA 1
ATOM 2179 C C . ASP A 1 271 ? 7.251 -3.243 12.508 1.00 92.38 271 ASP A C 1
ATOM 2181 O O . ASP A 1 271 ? 6.810 -3.053 13.640 1.00 92.38 271 ASP A O 1
ATOM 2185 N N . SER A 1 272 ? 8.244 -2.495 12.017 1.00 91.94 272 SER A N 1
ATOM 2186 C CA . SER A 1 272 ? 8.862 -1.382 12.747 1.00 91.94 272 SER A CA 1
ATOM 2187 C C . SER A 1 272 ? 7.870 -0.255 13.053 1.00 91.94 272 SER A C 1
ATOM 2189 O O . SER A 1 272 ? 7.851 0.287 14.163 1.00 91.94 272 SER A O 1
ATOM 2191 N N . LEU A 1 273 ? 6.999 0.070 12.095 1.00 91.75 273 LEU A N 1
ATOM 2192 C CA . LEU A 1 273 ? 5.933 1.049 12.279 1.00 91.75 273 LEU A CA 1
ATOM 2193 C C . LEU A 1 273 ? 4.871 0.503 13.230 1.00 91.75 273 LEU A C 1
ATOM 2195 O O . LEU A 1 273 ? 4.433 1.208 14.133 1.00 91.75 273 LEU A O 1
ATOM 2199 N N . ILE A 1 274 ? 4.483 -0.760 13.053 1.00 92.69 274 ILE A N 1
ATOM 2200 C CA . ILE A 1 274 ? 3.521 -1.426 13.929 1.00 92.69 274 ILE A CA 1
ATOM 2201 C C . ILE A 1 274 ? 4.039 -1.404 15.363 1.00 92.69 274 ILE A C 1
ATOM 2203 O O . ILE A 1 274 ? 3.280 -1.066 16.258 1.00 92.69 274 ILE A O 1
ATOM 2207 N N . SER A 1 275 ? 5.317 -1.687 15.601 1.00 92.25 275 SER A N 1
ATOM 2208 C CA . SER A 1 275 ? 5.907 -1.643 16.940 1.00 92.25 275 SER A CA 1
ATOM 2209 C C . SER A 1 275 ? 5.893 -0.226 17.528 1.00 92.25 275 SER A C 1
ATOM 2211 O O . SER A 1 275 ? 5.316 -0.007 18.595 1.00 92.25 275 SER A O 1
ATOM 2213 N N . SER A 1 276 ? 6.419 0.757 16.790 1.00 92.12 276 SER A N 1
ATOM 2214 C CA . SER A 1 276 ? 6.579 2.144 17.262 1.00 92.12 276 SER A CA 1
ATOM 2215 C C . SER A 1 276 ? 5.274 2.944 17.380 1.00 92.12 276 SER A C 1
ATOM 2217 O O . SER A 1 276 ? 5.196 3.889 18.166 1.00 92.12 276 SER A O 1
ATOM 2219 N N . ALA A 1 277 ? 4.221 2.578 16.643 1.00 92.56 277 ALA A N 1
ATOM 2220 C CA . ALA A 1 277 ? 2.953 3.297 16.666 1.00 92.56 277 ALA A CA 1
ATOM 2221 C C . ALA A 1 277 ? 2.207 3.106 17.999 1.00 92.56 277 ALA A C 1
ATOM 2223 O O . ALA A 1 277 ? 1.658 2.039 18.293 1.00 92.56 277 ALA A O 1
ATOM 2224 N N . THR A 1 278 ? 2.133 4.176 18.791 1.00 92.00 278 THR A N 1
ATOM 2225 C CA . THR A 1 278 ? 1.373 4.234 20.055 1.00 92.00 278 THR A CA 1
ATOM 2226 C C . THR A 1 278 ? 0.008 4.904 19.907 1.00 92.00 278 THR A C 1
ATOM 2228 O O . THR A 1 278 ? -0.870 4.710 20.746 1.00 92.00 278 THR A O 1
ATOM 2231 N N . ARG A 1 279 ? -0.195 5.686 18.842 1.00 92.38 279 ARG A N 1
ATOM 2232 C CA . ARG A 1 279 ? -1.413 6.457 18.555 1.00 92.38 279 ARG A CA 1
ATOM 2233 C C . ARG A 1 279 ? -1.753 6.399 17.073 1.00 92.38 279 ARG A C 1
ATOM 2235 O O . ARG A 1 279 ? -0.862 6.237 16.240 1.00 92.38 279 ARG A O 1
ATOM 2242 N N . VAL A 1 280 ? -3.028 6.610 16.756 1.00 92.31 280 VAL A N 1
ATOM 2243 C CA . VAL A 1 280 ? -3.525 6.658 15.370 1.00 92.31 280 VAL A CA 1
ATOM 2244 C C . VAL A 1 280 ? -2.858 7.785 14.572 1.00 92.31 280 VAL A C 1
ATOM 2246 O O . VAL A 1 280 ? -2.499 7.579 13.415 1.00 92.31 280 VAL A O 1
ATOM 2249 N N . LYS A 1 281 ? -2.600 8.939 15.203 1.00 92.00 281 LYS A N 1
ATOM 2250 C CA . LYS A 1 281 ? -1.884 10.076 14.599 1.00 92.00 281 LYS A CA 1
ATOM 2251 C C . LYS A 1 281 ? -0.569 9.671 13.923 1.00 92.00 281 LYS A C 1
ATOM 2253 O O . LYS A 1 281 ? -0.337 10.054 12.783 1.00 92.00 281 LYS A O 1
ATOM 2258 N N . HIS A 1 282 ? 0.245 8.847 14.584 1.00 92.44 282 HIS A N 1
ATOM 2259 C CA . HIS A 1 282 ? 1.541 8.422 14.045 1.00 92.44 282 HIS A CA 1
ATOM 2260 C C . HIS A 1 282 ? 1.408 7.626 12.742 1.00 92.44 282 HIS A C 1
ATOM 2262 O O . HIS A 1 282 ? 2.264 7.734 11.870 1.00 92.44 282 HIS A O 1
ATOM 2268 N N . LEU A 1 283 ? 0.331 6.847 12.589 1.00 91.88 283 LEU A N 1
ATOM 2269 C CA . LEU A 1 283 ? 0.075 6.069 11.375 1.00 91.88 283 LEU A CA 1
ATOM 2270 C C . LEU A 1 283 ? -0.337 6.968 10.208 1.00 91.88 283 LEU A C 1
ATOM 2272 O O . LEU A 1 283 ? 0.141 6.774 9.094 1.00 91.88 283 LEU A O 1
ATOM 2276 N N . VAL A 1 284 ? -1.191 7.960 10.474 1.00 91.50 284 VAL A N 1
ATOM 2277 C CA . VAL A 1 284 ? -1.611 8.946 9.468 1.00 91.50 284 VAL A CA 1
ATOM 2278 C C . VAL A 1 284 ? -0.406 9.766 9.004 1.00 91.50 284 VAL A C 1
ATOM 2280 O O . VAL A 1 284 ? -0.122 9.803 7.813 1.00 91.50 284 VAL A O 1
ATOM 2283 N N . GLU A 1 285 ? 0.371 10.318 9.941 1.00 91.19 285 GLU A N 1
ATOM 2284 C CA . GLU A 1 285 ? 1.585 11.085 9.631 1.00 91.19 285 GLU A CA 1
ATOM 2285 C C . GLU A 1 285 ? 2.626 10.260 8.869 1.00 91.19 285 GLU A C 1
ATOM 2287 O O . GLU A 1 285 ? 3.309 10.777 7.988 1.00 91.19 285 GLU A O 1
ATOM 2292 N N . TYR A 1 286 ? 2.771 8.976 9.205 1.00 91.12 286 TYR A N 1
ATOM 2293 C CA . TYR A 1 286 ? 3.683 8.094 8.490 1.00 91.12 286 TYR A CA 1
ATOM 2294 C C . TYR A 1 286 ? 3.251 7.891 7.036 1.00 91.12 286 TYR A C 1
ATOM 2296 O O . TYR A 1 286 ? 4.093 7.953 6.141 1.00 91.12 286 TYR A O 1
ATOM 2304 N N . LEU A 1 287 ? 1.961 7.650 6.783 1.00 89.81 287 LEU A N 1
ATOM 2305 C CA . LEU A 1 287 ? 1.463 7.480 5.418 1.00 89.81 287 LEU A CA 1
ATOM 2306 C C . LEU A 1 287 ? 1.550 8.773 4.607 1.00 89.81 287 LEU A C 1
ATOM 2308 O O . LEU A 1 287 ? 1.888 8.705 3.427 1.00 89.81 287 LEU A O 1
ATOM 2312 N N . ASP A 1 288 ? 1.333 9.923 5.243 1.00 87.38 288 ASP A N 1
ATOM 2313 C CA . ASP A 1 288 ? 1.505 11.232 4.610 1.00 87.38 288 ASP A CA 1
ATOM 2314 C C . ASP A 1 288 ? 2.964 11.436 4.175 1.00 87.38 288 ASP A C 1
ATOM 2316 O O . ASP A 1 288 ? 3.239 11.660 2.995 1.00 87.38 288 ASP A O 1
ATOM 2320 N N . LYS A 1 289 ? 3.921 11.203 5.084 1.00 87.81 289 LYS A N 1
ATOM 2321 C CA . LYS A 1 289 ? 5.363 11.269 4.778 1.00 87.81 289 LYS A CA 1
ATOM 2322 C C . LYS A 1 289 ? 5.786 10.264 3.707 1.00 87.81 289 LYS A C 1
ATOM 2324 O O . LYS A 1 289 ? 6.575 10.586 2.822 1.00 87.81 289 LYS A O 1
ATOM 2329 N N . LYS A 1 290 ? 5.269 9.034 3.771 1.00 86.25 290 LYS A N 1
ATOM 2330 C CA . LYS A 1 290 ? 5.563 7.980 2.789 1.00 86.25 290 LYS A CA 1
ATOM 2331 C C . LYS A 1 290 ? 5.041 8.347 1.399 1.00 86.25 290 LYS A C 1
ATOM 2333 O O . LYS A 1 290 ? 5.689 8.018 0.410 1.00 86.25 290 LYS A O 1
ATOM 2338 N N . GLY A 1 291 ? 3.885 9.007 1.325 1.00 80.56 291 GLY A N 1
ATOM 2339 C CA . GLY A 1 291 ? 3.318 9.500 0.074 1.00 80.56 291 GLY A CA 1
ATOM 2340 C C . GLY A 1 291 ? 4.171 10.587 -0.580 1.00 80.56 291 GLY A C 1
ATOM 2341 O O . GLY A 1 291 ? 4.355 10.580 -1.795 1.00 80.56 291 GLY A O 1
ATOM 2342 N N . GLU A 1 292 ? 4.741 11.481 0.224 1.00 79.06 292 GLU A N 1
ATOM 2343 C CA . GLU A 1 292 ? 5.650 12.534 -0.244 1.00 79.06 292 GLU A CA 1
ATOM 2344 C C . GLU A 1 292 ? 7.005 11.972 -0.699 1.00 79.06 292 GLU A C 1
ATOM 2346 O O . GLU A 1 292 ? 7.570 12.411 -1.701 1.00 79.06 292 GLU A O 1
ATOM 2351 N N . GLN A 1 293 ? 7.514 10.960 0.007 1.00 74.62 293 GLN A N 1
ATOM 2352 C CA . GLN A 1 293 ? 8.832 10.363 -0.214 1.00 74.62 293 GLN A CA 1
ATOM 2353 C C . GLN A 1 293 ? 8.764 9.066 -1.029 1.00 74.62 293 GLN A C 1
ATOM 2355 O O . GLN A 1 293 ? 9.416 8.072 -0.698 1.00 74.62 293 GLN A O 1
ATOM 2360 N N . ALA A 1 294 ? 7.971 9.047 -2.104 1.00 71.38 294 ALA A N 1
ATOM 2361 C CA . ALA A 1 294 ? 7.958 7.897 -3.000 1.00 71.38 294 ALA A CA 1
ATOM 2362 C C . ALA A 1 294 ? 9.391 7.627 -3.514 1.00 71.38 294 ALA A C 1
ATOM 2364 O O . ALA A 1 294 ? 10.067 8.573 -3.933 1.00 71.38 294 ALA A O 1
ATOM 2365 N N . PRO A 1 295 ? 9.883 6.372 -3.486 1.00 68.94 295 PRO A N 1
ATOM 2366 C CA . PRO A 1 295 ? 11.242 6.057 -3.905 1.00 68.94 295 PRO A CA 1
ATOM 2367 C C . PRO A 1 295 ? 11.389 6.330 -5.404 1.00 68.94 295 PRO A C 1
ATOM 2369 O O . PRO A 1 295 ? 10.997 5.531 -6.254 1.00 68.94 295 PRO A O 1
ATOM 2372 N N . LYS A 1 296 ? 11.936 7.499 -5.733 1.00 81.88 296 LYS A N 1
ATOM 2373 C CA . LYS A 1 296 ? 12.254 7.901 -7.100 1.00 81.88 296 LYS A CA 1
ATOM 2374 C C . LYS A 1 296 ? 13.649 7.397 -7.458 1.00 81.88 296 LYS A C 1
ATOM 2376 O O . LYS A 1 296 ? 14.550 7.361 -6.620 1.00 81.88 296 LYS A O 1
ATOM 2381 N N . LYS A 1 297 ? 13.850 7.036 -8.727 1.00 90.19 297 LYS A N 1
ATOM 2382 C CA . LYS A 1 297 ? 15.191 6.745 -9.256 1.00 90.19 297 LYS A CA 1
ATOM 2383 C C . LYS A 1 297 ? 16.095 7.956 -8.997 1.00 90.19 297 LYS A C 1
ATOM 2385 O O . LYS A 1 297 ? 15.672 9.080 -9.257 1.00 90.19 297 LYS A O 1
ATOM 2390 N N . LEU A 1 298 ? 17.340 7.728 -8.567 1.00 91.00 298 LEU A N 1
ATOM 2391 C CA . LEU A 1 298 ? 18.308 8.809 -8.314 1.00 91.00 298 LEU A CA 1
ATOM 2392 C C . LEU A 1 298 ? 18.470 9.732 -9.527 1.00 91.00 298 LEU A C 1
ATOM 2394 O O . LEU A 1 298 ? 18.528 10.945 -9.394 1.00 91.00 298 LEU A O 1
ATOM 2398 N N . ALA A 1 299 ? 18.471 9.168 -10.734 1.00 90.19 299 ALA A N 1
ATOM 2399 C CA . ALA A 1 299 ? 18.552 9.960 -11.955 1.00 90.19 299 ALA A CA 1
ATOM 2400 C C . ALA A 1 299 ? 17.363 10.929 -12.116 1.00 90.19 299 ALA A C 1
ATOM 2402 O O . ALA A 1 299 ? 17.533 12.026 -12.633 1.00 90.19 299 ALA A O 1
ATOM 2403 N N . VAL A 1 300 ? 16.169 10.554 -11.640 1.00 89.88 300 VAL A N 1
ATOM 2404 C CA . VAL A 1 300 ? 14.977 11.415 -11.661 1.00 89.88 300 VAL A CA 1
ATOM 2405 C C . VAL A 1 300 ? 15.083 12.501 -10.595 1.00 89.88 300 VAL A C 1
ATOM 2407 O O . VAL A 1 300 ? 14.834 13.658 -10.907 1.00 89.88 300 VAL A O 1
ATOM 2410 N N . THR A 1 301 ? 15.505 12.168 -9.372 1.00 90.06 301 THR A N 1
ATOM 2411 C CA . THR A 1 301 ? 15.654 13.165 -8.295 1.00 90.06 301 THR A CA 1
ATOM 2412 C C . THR A 1 301 ? 16.737 14.194 -8.613 1.00 90.06 301 THR A C 1
ATOM 2414 O O . THR A 1 301 ? 16.523 15.391 -8.440 1.00 90.06 301 THR A O 1
ATOM 2417 N N . LEU A 1 302 ? 17.879 13.746 -9.139 1.00 90.56 302 LEU A N 1
ATOM 2418 C CA . LEU A 1 302 ? 18.962 14.618 -9.590 1.00 90.56 302 LEU A CA 1
ATOM 2419 C C . LEU A 1 302 ? 18.526 15.477 -10.782 1.00 90.56 302 LEU A C 1
ATOM 2421 O O . LEU A 1 302 ? 18.816 16.670 -10.803 1.00 90.56 302 LEU A O 1
ATOM 2425 N N . ALA A 1 303 ? 17.780 14.910 -11.735 1.00 88.88 303 ALA A N 1
ATOM 2426 C CA . ALA A 1 303 ? 17.241 15.674 -12.855 1.00 88.88 303 ALA A CA 1
ATOM 2427 C C . ALA A 1 303 ? 16.175 16.698 -12.431 1.00 88.88 303 ALA A C 1
ATOM 2429 O O . ALA A 1 303 ? 16.064 17.713 -13.097 1.00 88.88 303 ALA A O 1
ATOM 2430 N N . GLU A 1 304 ? 15.399 16.469 -11.367 1.00 89.81 304 GLU A N 1
ATOM 2431 C CA . GLU A 1 304 ? 14.411 17.426 -10.827 1.00 89.81 304 GLU A CA 1
ATOM 2432 C C . GLU A 1 304 ? 15.061 18.553 -9.997 1.00 89.81 304 GLU A C 1
ATOM 2434 O O . GLU A 1 304 ? 14.433 19.581 -9.740 1.00 89.81 304 GLU A O 1
ATOM 2439 N N . SER A 1 305 ? 16.314 18.380 -9.565 1.00 91.31 305 SER A N 1
ATOM 2440 C CA . SER A 1 305 ? 16.994 19.350 -8.706 1.00 91.31 305 SER A CA 1
ATOM 2441 C C . SER A 1 305 ? 17.345 20.645 -9.454 1.00 91.31 305 SER A C 1
ATOM 2443 O O . SER A 1 305 ? 18.124 20.669 -10.408 1.00 91.31 305 SER A O 1
ATOM 2445 N N . SER A 1 306 ? 16.788 21.765 -8.988 1.00 89.69 306 SER A N 1
ATOM 2446 C CA . SER A 1 306 ? 16.988 23.082 -9.609 1.00 89.69 306 SER A CA 1
ATOM 2447 C C . SER A 1 306 ? 18.420 23.608 -9.479 1.00 89.69 306 SER A C 1
ATOM 2449 O O . SER A 1 306 ? 18.846 24.438 -10.276 1.00 89.69 306 SER A O 1
ATOM 2451 N N . THR A 1 307 ? 19.178 23.138 -8.487 1.00 94.00 307 THR A N 1
ATOM 2452 C CA . THR A 1 307 ? 20.583 23.505 -8.286 1.00 94.00 307 THR A CA 1
ATOM 2453 C C . THR A 1 307 ? 21.470 22.914 -9.373 1.00 94.00 307 THR A C 1
ATOM 2455 O O . THR A 1 307 ? 22.258 23.643 -9.966 1.00 94.00 307 THR A O 1
ATOM 2458 N N . LEU A 1 308 ? 21.310 21.624 -9.681 1.00 90.62 308 LEU A N 1
ATOM 2459 C CA . LEU A 1 308 ? 22.127 20.942 -10.683 1.00 90.62 308 LEU A CA 1
ATOM 2460 C C . LEU A 1 308 ? 21.746 21.340 -12.110 1.00 90.62 308 LEU A C 1
ATOM 2462 O O . LEU A 1 308 ? 22.629 21.449 -12.953 1.00 90.62 308 LEU A O 1
ATOM 2466 N N . GLN A 1 309 ? 20.466 21.624 -12.375 1.00 89.81 309 GLN A N 1
ATOM 2467 C CA . GLN A 1 309 ? 20.022 22.119 -13.686 1.00 89.81 309 GLN A CA 1
ATOM 2468 C C . GLN A 1 309 ? 20.616 23.487 -14.055 1.00 89.81 309 GLN A C 1
ATOM 2470 O O . GLN A 1 309 ? 20.756 23.796 -15.234 1.00 89.81 309 GLN A O 1
ATOM 2475 N N . LYS A 1 310 ? 20.953 24.318 -13.060 1.00 94.06 310 LYS A N 1
ATOM 2476 C CA . LYS A 1 310 ? 21.541 25.648 -13.284 1.00 94.06 310 LYS A CA 1
ATOM 2477 C C . LYS A 1 310 ? 23.029 25.600 -13.631 1.00 94.06 310 LYS A C 1
ATOM 2479 O O . LYS A 1 310 ? 23.569 26.611 -14.067 1.00 94.06 310 LYS A O 1
ATOM 2484 N N . LEU A 1 311 ? 23.700 24.467 -13.416 1.00 95.69 311 LEU A N 1
ATOM 2485 C CA . LEU A 1 311 ? 25.134 24.342 -13.658 1.00 95.69 311 LEU A CA 1
ATOM 2486 C C . LEU A 1 311 ? 25.399 24.102 -15.155 1.00 95.69 311 LEU A C 1
ATOM 2488 O O . LEU A 1 311 ? 25.007 23.060 -15.679 1.00 95.69 311 LEU A O 1
ATOM 2492 N N . PRO A 1 312 ? 26.099 25.011 -15.860 1.00 94.69 312 PRO A N 1
ATOM 2493 C CA . PRO A 1 312 ? 26.280 24.913 -17.312 1.00 94.69 312 PRO A CA 1
ATOM 2494 C C . PRO A 1 312 ? 27.202 23.758 -17.742 1.00 94.69 312 PRO A C 1
ATOM 2496 O O . PRO A 1 312 ? 27.165 23.319 -18.888 1.00 94.69 312 PRO A O 1
ATOM 2499 N N . ASN A 1 313 ? 28.036 23.255 -16.833 1.00 96.06 313 ASN A N 1
ATOM 2500 C CA . ASN A 1 313 ? 29.024 22.203 -17.072 1.00 96.06 313 ASN A CA 1
ATOM 2501 C C . ASN A 1 313 ? 28.550 20.798 -16.662 1.00 96.06 313 ASN A C 1
ATOM 2503 O O . ASN A 1 313 ? 29.321 19.845 -16.760 1.00 96.06 313 ASN A O 1
ATOM 2507 N N . VAL A 1 314 ? 27.307 20.651 -16.195 1.00 93.94 314 VAL A N 1
ATOM 2508 C CA . VAL A 1 314 ? 26.769 19.372 -15.725 1.00 93.94 314 VAL A CA 1
ATOM 2509 C C . VAL A 1 314 ? 25.569 18.979 -16.577 1.00 93.94 314 VAL A C 1
ATOM 2511 O O . VAL A 1 314 ? 24.598 19.718 -16.695 1.00 93.94 314 VAL A O 1
ATOM 2514 N N . LYS A 1 315 ? 25.621 17.777 -17.160 1.00 91.06 315 LYS A N 1
ATOM 2515 C CA . LYS A 1 315 ? 24.498 17.170 -17.886 1.00 91.06 315 LYS A CA 1
ATOM 2516 C C . LYS A 1 315 ? 24.048 15.913 -17.155 1.00 91.06 315 LYS A C 1
ATOM 2518 O O . LYS A 1 315 ? 24.849 15.009 -16.928 1.00 91.06 315 LYS A O 1
ATOM 2523 N N . ILE A 1 316 ? 22.769 15.855 -16.795 1.00 92.62 316 ILE A N 1
ATOM 2524 C CA . ILE A 1 316 ? 22.170 14.722 -16.082 1.00 92.62 316 ILE A CA 1
ATOM 2525 C C . ILE A 1 316 ? 21.194 14.024 -17.019 1.00 92.62 316 ILE A C 1
ATOM 2527 O O . ILE A 1 316 ? 20.270 14.641 -17.544 1.00 92.62 316 ILE A O 1
ATOM 2531 N N . PHE A 1 317 ? 21.383 12.720 -17.197 1.00 90.94 317 PHE A N 1
ATOM 2532 C CA . PHE A 1 317 ? 20.511 11.883 -18.011 1.00 90.94 317 PHE A CA 1
ATOM 2533 C C . PHE A 1 317 ? 19.686 10.952 -17.124 1.00 90.94 317 PHE A C 1
ATOM 2535 O O . PHE A 1 317 ? 20.193 10.397 -16.150 1.00 90.94 317 PHE A O 1
ATOM 2542 N N . LYS A 1 318 ? 18.405 10.768 -17.470 1.00 91.38 318 LYS A N 1
ATOM 2543 C CA . LYS A 1 318 ? 17.486 9.872 -16.741 1.00 91.38 318 LYS A CA 1
ATOM 2544 C C . LYS A 1 318 ? 17.763 8.390 -17.007 1.00 91.38 318 LYS A C 1
ATOM 2546 O O . LYS A 1 318 ? 17.397 7.540 -16.198 1.00 91.38 318 LYS A O 1
ATOM 2551 N N . GLU A 1 319 ? 18.401 8.099 -18.135 1.00 91.06 319 GLU A N 1
ATOM 2552 C CA . GLU A 1 319 ? 18.651 6.757 -18.649 1.00 91.06 319 GLU A CA 1
ATOM 2553 C C . GLU A 1 319 ? 20.138 6.545 -18.937 1.00 91.06 319 GLU A C 1
ATOM 2555 O O . GLU A 1 319 ? 20.933 7.487 -18.997 1.00 91.06 319 GLU A O 1
ATOM 2560 N N . ARG A 1 320 ? 20.521 5.276 -19.100 1.00 93.56 320 ARG A N 1
ATOM 2561 C CA . ARG A 1 320 ? 21.894 4.892 -19.421 1.00 93.56 320 ARG A CA 1
ATOM 2562 C C . ARG A 1 320 ? 22.263 5.384 -20.821 1.00 93.56 320 ARG A C 1
ATOM 2564 O O . ARG A 1 320 ? 21.613 5.024 -21.794 1.00 93.56 320 ARG A O 1
ATOM 2571 N N . GLN A 1 321 ? 23.388 6.088 -20.925 1.00 94.19 321 GLN A N 1
ATOM 2572 C CA . GLN A 1 321 ? 23.969 6.452 -22.214 1.00 94.19 321 GLN A CA 1
ATOM 2573 C C . GLN A 1 321 ? 24.634 5.238 -22.878 1.00 94.19 321 GLN A C 1
ATOM 2575 O O . GLN A 1 321 ? 25.555 4.624 -22.332 1.00 94.19 321 GLN A O 1
ATOM 2580 N N . THR A 1 322 ? 24.138 4.881 -24.060 1.00 96.19 322 THR A N 1
ATOM 2581 C CA . THR A 1 322 ? 24.608 3.780 -24.908 1.00 96.19 322 THR A CA 1
ATOM 2582 C C . THR A 1 322 ? 25.460 4.340 -26.053 1.00 96.19 322 THR A C 1
ATOM 2584 O O . THR A 1 322 ? 25.392 5.541 -26.334 1.00 96.19 322 THR A O 1
ATOM 2587 N N . PRO A 1 323 ? 26.267 3.511 -26.743 1.00 95.62 323 PRO A N 1
ATOM 2588 C CA . PRO A 1 323 ? 27.027 3.965 -27.910 1.00 95.62 323 PRO A CA 1
ATOM 2589 C C . PRO A 1 323 ? 26.145 4.605 -28.993 1.00 95.62 323 PRO A C 1
ATOM 2591 O O . PRO A 1 323 ? 26.523 5.624 -29.560 1.00 95.62 323 PRO A O 1
ATOM 2594 N N . ALA A 1 324 ? 24.930 4.087 -29.199 1.00 93.44 324 ALA A N 1
ATOM 2595 C CA . ALA A 1 324 ? 23.973 4.652 -30.148 1.00 93.44 324 ALA A CA 1
ATOM 2596 C C . ALA A 1 324 ? 23.567 6.095 -29.796 1.00 93.44 324 ALA A C 1
ATOM 2598 O O . ALA A 1 324 ? 23.409 6.923 -30.689 1.00 93.44 324 ALA A O 1
ATOM 2599 N N . HIS A 1 325 ? 23.433 6.432 -28.508 1.00 95.88 325 HIS A N 1
ATOM 2600 C CA . HIS A 1 325 ? 23.136 7.806 -28.097 1.00 95.88 325 HIS A CA 1
ATOM 2601 C C . HIS A 1 325 ? 24.291 8.763 -28.407 1.00 95.88 325 HIS A C 1
ATOM 2603 O O . HIS A 1 325 ? 24.047 9.838 -28.947 1.00 95.88 325 HIS A O 1
ATOM 2609 N N . LYS A 1 326 ? 25.542 8.343 -28.173 1.00 94.94 326 LYS A N 1
ATOM 2610 C CA . LYS A 1 326 ? 26.732 9.130 -28.549 1.00 94.94 326 LYS A CA 1
ATOM 2611 C C . LYS A 1 326 ? 26.784 9.376 -30.058 1.00 94.94 326 LYS A C 1
ATOM 2613 O O . LYS A 1 326 ? 27.043 10.488 -30.503 1.00 94.94 326 LYS A O 1
ATOM 2618 N N . ASP A 1 327 ? 26.462 8.357 -30.848 1.00 96.44 327 ASP A N 1
ATOM 2619 C CA . ASP A 1 327 ? 26.450 8.465 -32.308 1.00 96.44 327 ASP A CA 1
ATOM 2620 C C . ASP A 1 327 ? 25.306 9.333 -32.829 1.00 96.44 327 ASP A C 1
ATOM 2622 O O . ASP A 1 327 ? 25.443 9.959 -33.880 1.00 96.44 327 ASP A O 1
ATOM 2626 N N . ARG A 1 328 ? 24.190 9.419 -32.098 1.00 96.00 328 ARG A N 1
ATOM 2627 C CA . ARG A 1 328 ? 23.113 10.378 -32.381 1.00 96.00 328 ARG A CA 1
ATOM 2628 C C . ARG A 1 328 ? 23.515 11.808 -32.039 1.00 96.00 328 ARG A C 1
ATOM 2630 O O . ARG A 1 328 ? 23.222 12.691 -32.834 1.00 96.00 328 ARG A O 1
ATOM 2637 N N . GLU A 1 329 ? 24.200 12.030 -30.917 1.00 93.44 329 GLU A N 1
ATOM 2638 C CA . GLU A 1 329 ? 24.714 13.356 -30.533 1.00 93.44 329 GLU A CA 1
ATOM 2639 C C . GLU A 1 329 ? 25.718 13.899 -31.560 1.00 93.44 329 GLU A C 1
ATOM 2641 O O . GLU A 1 329 ? 25.672 15.077 -31.900 1.00 93.44 329 GLU A O 1
ATOM 2646 N N . VAL A 1 330 ? 26.581 13.030 -32.096 1.00 95.50 330 VAL A N 1
ATOM 2647 C CA . VAL A 1 330 ? 27.540 13.375 -33.162 1.00 95.50 330 VAL A CA 1
ATOM 2648 C C . VAL A 1 330 ? 26.872 13.442 -34.548 1.00 95.50 330 VAL A C 1
ATOM 2650 O O . VAL A 1 330 ? 27.416 14.036 -35.472 1.00 95.50 330 VAL A O 1
ATOM 2653 N N . GLY A 1 331 ? 25.692 12.836 -34.720 1.00 95.12 331 GLY A N 1
ATOM 2654 C CA . GLY A 1 331 ? 24.964 12.753 -35.995 1.00 95.12 331 GLY A CA 1
ATOM 2655 C C . GLY A 1 331 ? 25.334 11.555 -36.883 1.00 95.12 331 GLY A C 1
ATOM 2656 O O . GLY A 1 331 ? 24.658 11.305 -37.882 1.00 95.12 331 GLY A O 1
ATOM 2657 N N . ARG A 1 332 ? 26.338 10.757 -36.494 1.00 96.12 332 ARG A N 1
ATOM 2658 C CA . ARG A 1 332 ? 26.808 9.555 -37.208 1.00 96.12 332 ARG A CA 1
ATOM 2659 C C . ARG A 1 332 ? 25.744 8.459 -37.326 1.00 96.12 332 ARG A C 1
ATOM 2661 O O . ARG A 1 332 ? 25.740 7.718 -38.305 1.00 96.12 332 ARG A O 1
ATOM 2668 N N . TRP A 1 333 ? 24.824 8.373 -36.364 1.00 95.88 333 TRP A N 1
ATOM 2669 C CA . TRP A 1 333 ? 23.786 7.333 -36.330 1.00 95.88 333 TRP A CA 1
ATOM 2670 C C . TRP A 1 333 ? 22.945 7.265 -37.615 1.00 95.88 333 TRP A C 1
ATOM 2672 O O . TRP A 1 333 ? 22.564 6.178 -38.029 1.00 95.88 333 TRP A O 1
ATOM 2682 N N . LYS A 1 334 ? 22.692 8.405 -38.275 1.00 95.44 334 LYS A N 1
ATOM 2683 C CA . LYS A 1 334 ? 21.893 8.456 -39.512 1.00 95.44 334 LYS A CA 1
ATOM 2684 C C . LYS A 1 334 ? 22.547 7.700 -40.670 1.00 95.44 334 LYS A C 1
ATOM 2686 O O . LYS A 1 334 ? 21.851 7.035 -41.424 1.00 95.44 334 LYS A O 1
ATOM 2691 N N . LEU A 1 335 ? 23.871 7.803 -40.789 1.00 96.38 335 LEU A N 1
ATOM 2692 C CA . LEU A 1 335 ? 24.637 7.126 -41.838 1.00 96.38 335 LEU A CA 1
ATOM 2693 C C . LEU A 1 335 ? 24.683 5.619 -41.590 1.00 96.38 335 LEU A C 1
ATOM 2695 O O . LEU A 1 335 ? 24.461 4.839 -42.506 1.00 96.38 335 LEU A O 1
ATOM 2699 N N . ILE A 1 336 ? 24.899 5.229 -40.331 1.00 94.62 336 ILE A N 1
ATOM 2700 C CA . ILE A 1 336 ? 24.915 3.821 -39.923 1.00 94.62 336 ILE A CA 1
ATOM 2701 C C . ILE A 1 336 ? 23.551 3.171 -40.190 1.00 94.62 336 ILE A C 1
ATOM 2703 O O . ILE A 1 336 ? 23.493 2.090 -40.759 1.00 94.62 336 ILE A O 1
ATOM 2707 N N . ASP A 1 337 ? 22.450 3.823 -39.807 1.00 95.00 337 ASP A N 1
ATOM 2708 C CA . ASP A 1 337 ? 21.093 3.294 -40.012 1.00 95.00 337 ASP A CA 1
ATOM 2709 C C . ASP A 1 337 ? 20.752 3.140 -41.506 1.00 95.00 337 ASP A C 1
ATOM 2711 O O . ASP A 1 337 ? 20.192 2.121 -41.905 1.00 95.00 337 ASP A O 1
ATOM 2715 N N . ALA A 1 338 ? 21.144 4.107 -42.344 1.00 95.25 338 ALA A N 1
ATOM 2716 C CA . ALA A 1 338 ? 20.967 4.020 -43.794 1.00 95.25 338 ALA A CA 1
ATOM 2717 C C . ALA A 1 338 ? 21.756 2.846 -44.399 1.00 95.25 338 ALA A C 1
ATOM 2719 O O . ALA A 1 338 ? 21.179 2.017 -45.097 1.00 95.25 338 ALA A O 1
ATOM 2720 N N . GLU A 1 339 ? 23.041 2.716 -44.061 1.00 96.38 339 GLU A N 1
ATOM 2721 C CA . GLU A 1 339 ? 23.900 1.643 -44.573 1.00 96.38 339 GLU A CA 1
ATOM 2722 C C . GLU A 1 339 ? 23.435 0.251 -44.110 1.00 96.38 339 GLU A C 1
ATOM 2724 O O . GLU A 1 339 ? 23.448 -0.709 -44.881 1.00 96.38 339 GLU A O 1
ATOM 2729 N N . LEU A 1 340 ? 22.987 0.119 -42.857 1.00 96.19 340 LEU A N 1
ATOM 2730 C CA . LEU A 1 340 ? 22.454 -1.144 -42.345 1.00 96.19 340 LEU A CA 1
ATOM 2731 C C . LEU A 1 340 ? 21.161 -1.561 -43.062 1.00 96.19 340 LEU A C 1
ATOM 2733 O O . LEU A 1 340 ? 20.972 -2.757 -43.295 1.00 96.19 340 LEU A O 1
ATOM 2737 N N . ARG A 1 341 ? 20.299 -0.604 -43.439 1.00 95.69 341 ARG A N 1
ATOM 2738 C CA . ARG A 1 341 ? 19.092 -0.869 -44.241 1.00 95.69 341 ARG A CA 1
ATOM 2739 C C . ARG A 1 341 ? 19.422 -1.228 -45.683 1.00 95.69 341 ARG A C 1
ATOM 2741 O O . ARG A 1 341 ? 18.867 -2.191 -46.196 1.00 95.69 341 ARG A O 1
ATOM 2748 N N . GLU A 1 342 ? 20.354 -0.514 -46.314 1.00 96.25 342 GLU A N 1
ATOM 2749 C CA . GLU A 1 342 ? 20.823 -0.828 -47.673 1.00 96.25 342 GLU A CA 1
ATOM 2750 C C . GLU A 1 342 ? 21.413 -2.242 -47.762 1.00 96.25 342 GLU A C 1
ATOM 2752 O O . GLU A 1 342 ? 21.227 -2.939 -48.757 1.00 96.25 342 GLU A O 1
ATOM 2757 N N . ARG A 1 343 ? 22.078 -2.701 -46.695 1.00 96.12 343 ARG A N 1
ATOM 2758 C CA . ARG A 1 343 ? 22.633 -4.059 -46.588 1.00 96.12 343 ARG A CA 1
ATOM 2759 C C . ARG A 1 343 ? 21.625 -5.117 -46.122 1.00 96.12 343 ARG A C 1
ATOM 2761 O O . ARG A 1 343 ? 22.006 -6.277 -45.991 1.00 96.12 343 ARG A O 1
ATOM 2768 N N . GLY A 1 344 ? 20.378 -4.741 -45.823 1.00 93.81 344 GLY A N 1
ATOM 2769 C CA . GLY A 1 344 ? 19.344 -5.658 -45.329 1.00 93.81 344 GLY A CA 1
ATOM 2770 C C . GLY A 1 344 ? 19.627 -6.257 -43.944 1.00 93.81 344 GLY A C 1
ATOM 2771 O O . GLY A 1 344 ? 19.089 -7.308 -43.609 1.00 93.81 344 GLY A O 1
ATOM 2772 N N . LEU A 1 345 ? 20.486 -5.621 -43.137 1.00 93.69 345 LEU A N 1
ATOM 2773 C CA . LEU A 1 345 ? 20.837 -6.076 -41.782 1.00 93.69 345 LEU A CA 1
ATOM 2774 C C . LEU A 1 345 ? 19.818 -5.628 -40.728 1.00 93.69 345 LEU A C 1
ATOM 2776 O O . LEU A 1 345 ? 19.761 -6.190 -39.635 1.00 93.69 345 LEU A O 1
ATOM 2780 N N . VAL A 1 346 ? 19.037 -4.599 -41.052 1.00 88.69 346 VAL A N 1
ATOM 2781 C CA . VAL A 1 346 ? 17.910 -4.116 -40.257 1.00 88.69 346 VAL A CA 1
ATOM 2782 C C . VAL A 1 346 ? 16.715 -4.023 -41.198 1.00 88.69 346 VAL A C 1
ATOM 2784 O O . VAL A 1 346 ? 16.736 -3.227 -42.136 1.00 88.69 346 VAL A O 1
ATOM 2787 N N . THR A 1 347 ? 15.719 -4.871 -40.957 1.00 69.44 347 THR A N 1
ATOM 2788 C CA . THR A 1 347 ? 14.430 -4.911 -41.665 1.00 69.44 347 THR A CA 1
ATOM 2789 C C . THR A 1 347 ? 13.381 -4.077 -40.961 1.00 69.44 347 THR A C 1
ATOM 2791 O O . THR A 1 347 ? 13.304 -4.199 -39.714 1.00 69.44 347 THR A O 1
#

Mean predicted aligned error: 17.65 Å

InterPro domains:
  IPR018305 Large ribosomal subunit protein mL50 [PF10501] (225-318)

pLDDT: mean 74.89, std 21.22, range [29.19, 96.44]

Radius of gyration: 37.18 Å; Cα contacts (8 Å, |Δi|>4): 225; chains: 1; bounding box: 92×98×78 Å

Secondary structure (DSSP, 8-state):
----------------PPPPP---------SS-HHHHHHHHHHTSSS-SS-SSSSSS--HHHHHHHTS---S-----------PPPTT----SSSTT----STTS-GGGSPPPGGG----SS-S----SHHHHHHHHHHHHHHHHHHHHTT--GGGGGG-S---HHHHHHHHT-EE---S-TTS-EE-S-HHHHHHHHHHHHT-SHHHHHHHTT----------SSHHHHHHHHTSSSSTHHHHT-B--SHHHHHHHHHHHHHHH-PPPPHHHHHH--BHHHHHHHHHHHHHT----HHHHHHH-HHHHT-TT----SSPPPHHHHHHHHTTHHHHHHHHHHTTS--

Nearest PDB structures (foldseek):
  6ywy-assembly1_8  TM=6.698E-01  e=7.635E-10  Neurospora crassa
  6gb2-assembly1_Bm  TM=6.579E-01  e=3.298E-01  Sus scrofa
  1x3o-assembly1_A  TM=8.537E-01  e=7.584E-01  Thermus thermophilus HB8
  7of0-assembly1_h  TM=6.641E-01  e=5.268E-01  Homo sapiens
  7a5f-assembly1_h3  TM=6.273E-01  e=4.747E-01  Homo sapiens

Organism: NCBI:txid2070753

Foldseek 3Di:
DDDDDDDDDDDDPDDDDDDDDDDDDDDDDDPDDPQQVVQCVVQVHNDHDDDSDPPPDCDPVNVVVVPPPDPPPPPPPPPPPPPPPPPPDDDDPDPPPDDDDDDPDDPVVDDDDPVRDDDDLADPAADQALLQLLLLLQLLLLLQLLCLQVVHQLQLVSVDLDDDPVLSVQSLQWAAAQDQDSNPGIDGPDPVSVVVVNVVSVCGDPVVVVVVVVPPDDDDDDDPDDPVPPVRPPSPDDGRPRSQNYFPPDPSSLVSSQSSSCSSRVDDDDPVQSVPDGTNNSVSVVSNVCSVPPPDDPLVVCVPDPVQVPDPPDDGDSDDDDPLNVCVVVPVNVVVVVVCVVVVVDD

Solvent-accessible surface area (backbone atoms only — not comparable to full-atom values): 22404 Å² total; per-residue (Å²): 139,84,85,88,78,86,81,82,84,78,87,85,88,78,89,81,76,84,81,79,82,84,78,79,81,78,83,88,83,67,99,70,58,70,70,51,57,55,43,26,64,76,59,77,33,96,78,48,90,76,68,93,44,94,82,75,55,84,44,77,66,52,57,59,53,70,70,48,74,76,71,73,83,70,73,79,68,73,72,77,62,80,72,71,74,61,94,85,68,73,84,79,91,59,77,79,90,60,85,85,82,74,94,83,62,58,83,82,72,54,83,80,53,83,88,70,64,82,81,69,84,47,47,90,64,65,61,44,50,56,85,58,44,54,56,39,49,36,47,36,49,51,54,46,34,48,28,53,65,70,72,45,71,57,63,42,63,62,76,52,90,77,72,58,70,74,56,46,51,51,55,69,54,41,43,44,51,70,40,80,55,66,75,80,29,74,43,64,77,44,72,67,54,46,53,53,48,51,54,58,57,66,57,56,41,78,80,38,56,71,61,56,76,79,69,83,80,79,88,80,81,88,88,86,81,69,69,80,64,67,69,59,71,77,61,72,82,86,64,75,64,23,45,34,58,26,49,40,80,51,66,71,60,33,50,34,41,52,54,37,36,24,39,68,29,28,46,88,81,52,70,70,54,61,68,71,41,52,33,46,39,55,56,48,55,48,45,36,51,49,43,74,61,57,91,64,57,66,41,52,55,57,59,67,32,70,71,54,70,69,38,90,91,57,86,79,60,77,62,87,87,48,74,66,55,56,29,50,76,74,52,54,41,62,58,54,54,50,53,35,42,77,69,63,76,51,130

Sequence (347 aa):
MHPSVRLLRQDLSSIYFPRSSIARQVRYNSSDKFSERVRRRLWGTDNPPGLKDPYGGQGVLERRWSGRQQPEEAEEADHDVDIAPPEDYVEAKTWDGLQRIGHLGKWSDLPPRKEDTYKPFLPERKFSKSSKVAPAAHQAAVEISMMRMLKKPLTNICDVTDHDPAILEMIMACRIQPSDSWKSTIKFPDQRTKEALIYVFDQLGPQAKKQKAKEANEENAEVESEIDGKLKQEYNTTRKGGSQALALKNPLIKFAFLKRFSQLTGQRLSDSLISSATRVKHLVEYLDKKGEQAPKKLAVTLAESSTLQKLPNVKIFKERQTPAHKDREVGRWKLIDAELRERGLVT